Protein AF-A0A961S0S3-F1 (afdb_monomer_lite)

Structure (mmCIF, N/CA/C/O backbone):
data_AF-A0A961S0S3-F1
#
_entry.id   AF-A0A961S0S3-F1
#
loop_
_atom_site.group_PDB
_atom_site.id
_atom_site.type_symbol
_atom_site.label_atom_id
_atom_site.label_alt_id
_atom_site.label_comp_id
_atom_site.label_asym_id
_atom_site.label_entity_id
_atom_site.label_seq_id
_atom_site.pdbx_PDB_ins_code
_atom_site.Cartn_x
_atom_site.Cartn_y
_atom_site.Cartn_z
_atom_site.occupancy
_atom_site.B_iso_or_equiv
_atom_site.auth_seq_id
_atom_site.auth_comp_id
_atom_site.auth_asym_id
_atom_site.auth_atom_id
_atom_site.pdbx_PDB_model_num
ATOM 1 N N . MET A 1 1 ? 46.813 3.965 47.602 1.00 32.97 1 MET A N 1
ATOM 2 C CA . MET A 1 1 ? 48.244 4.303 47.464 1.00 32.97 1 MET A CA 1
ATOM 3 C C . MET A 1 1 ? 48.689 3.771 46.102 1.00 32.97 1 MET A C 1
ATOM 5 O O . MET A 1 1 ? 48.771 2.563 45.943 1.00 32.97 1 MET A O 1
ATOM 9 N N . MET A 1 2 ? 48.785 4.644 45.089 1.00 29.38 2 MET A N 1
ATOM 10 C CA . MET A 1 2 ? 49.417 4.331 43.789 1.00 29.38 2 MET A CA 1
ATOM 11 C C . MET A 1 2 ? 50.955 4.322 43.960 1.00 29.38 2 MET A C 1
ATOM 13 O O . MET A 1 2 ? 51.416 4.889 44.955 1.00 29.38 2 MET A O 1
ATOM 17 N N . PRO A 1 3 ? 51.748 3.706 43.056 1.00 40.00 3 PRO A N 1
ATOM 18 C CA . PRO A 1 3 ? 52.193 4.382 41.816 1.00 40.00 3 PRO A CA 1
ATOM 19 C C . PRO A 1 3 ? 52.123 3.471 40.558 1.00 40.00 3 PRO A C 1
ATOM 21 O O . PRO A 1 3 ? 52.339 2.272 40.650 1.00 40.00 3 PRO A O 1
ATOM 24 N N . TRP A 1 4 ? 51.585 3.918 39.415 1.00 25.39 4 TRP A N 1
ATOM 25 C CA . TRP A 1 4 ? 52.225 4.637 38.286 1.00 25.39 4 TRP A CA 1
ATOM 26 C C . TRP A 1 4 ? 53.351 3.886 37.547 1.00 25.39 4 TRP A C 1
ATOM 28 O O . TRP A 1 4 ? 54.412 3.636 38.104 1.00 25.39 4 TRP A O 1
ATOM 38 N N . GLY A 1 5 ? 53.141 3.651 36.243 1.00 26.44 5 GLY A N 1
ATOM 39 C CA . GLY A 1 5 ? 54.174 3.260 35.277 1.00 26.44 5 GLY A CA 1
ATOM 40 C C . GLY A 1 5 ? 53.614 3.065 33.861 1.00 26.44 5 GLY A C 1
ATOM 41 O O . GLY A 1 5 ? 53.156 1.983 33.519 1.00 26.44 5 GLY A O 1
ATOM 42 N N . TRP A 1 6 ? 53.620 4.129 33.055 1.00 24.62 6 TRP A N 1
ATOM 43 C CA . TRP A 1 6 ? 53.241 4.148 31.636 1.00 24.62 6 TRP A CA 1
ATOM 44 C C . TRP A 1 6 ? 54.393 3.665 30.743 1.00 24.62 6 TRP A C 1
ATOM 46 O O . TRP A 1 6 ? 55.514 4.128 30.928 1.00 24.62 6 TRP A O 1
ATOM 56 N N . LEU A 1 7 ? 54.103 2.890 29.692 1.00 28.25 7 LEU A N 1
ATOM 57 C CA . LEU A 1 7 ? 54.930 2.818 28.478 1.00 28.25 7 LEU A CA 1
ATOM 58 C C . LEU A 1 7 ? 54.030 2.739 27.235 1.00 28.25 7 LEU A C 1
ATOM 60 O O . LEU A 1 7 ? 53.105 1.935 27.155 1.00 28.25 7 LEU A O 1
ATOM 64 N N . ARG A 1 8 ? 54.301 3.643 26.288 1.00 27.36 8 ARG A N 1
ATOM 65 C CA . ARG A 1 8 ? 53.698 3.750 24.954 1.00 27.36 8 ARG A CA 1
ATOM 66 C C . ARG A 1 8 ? 54.480 2.883 23.956 1.00 27.36 8 ARG A C 1
ATOM 68 O O . ARG A 1 8 ? 55.704 2.877 24.016 1.00 27.36 8 ARG A O 1
ATOM 75 N N . GLY A 1 9 ? 53.793 2.333 22.952 1.00 26.83 9 GLY A N 1
ATOM 76 C CA . GLY A 1 9 ? 54.374 2.003 21.637 1.00 26.83 9 GLY A CA 1
ATOM 77 C C . GLY A 1 9 ? 54.241 0.540 21.188 1.00 26.83 9 GLY A C 1
ATOM 78 O O . GLY A 1 9 ? 54.040 -0.330 22.020 1.00 26.83 9 GLY A O 1
ATOM 79 N N . PRO A 1 10 ? 54.279 0.272 19.870 1.00 37.53 10 PRO A N 1
ATOM 80 C CA . PRO A 1 10 ? 53.187 -0.392 19.157 1.00 37.53 10 PRO A CA 1
ATOM 81 C C . PRO A 1 10 ? 53.495 -1.846 18.769 1.00 37.53 10 PRO A C 1
ATOM 83 O O . PRO A 1 10 ? 54.639 -2.197 18.500 1.00 37.53 10 PRO A O 1
ATOM 86 N N . CYS A 1 11 ? 52.458 -2.675 18.633 1.00 26.23 11 CYS A N 1
ATOM 87 C CA . CYS A 1 11 ? 52.538 -3.915 17.863 1.00 26.23 11 CYS A CA 1
ATOM 88 C C . CYS A 1 11 ? 51.284 -4.086 17.006 1.00 26.23 11 CYS A C 1
ATOM 90 O O . CYS A 1 11 ? 50.155 -4.071 17.493 1.00 26.23 11 CYS A O 1
ATOM 92 N N . LEU A 1 12 ? 51.541 -4.194 15.704 1.00 27.77 12 LEU A N 1
ATOM 93 C CA . LEU A 1 12 ? 50.614 -4.613 14.669 1.00 27.77 12 LEU A CA 1
ATOM 94 C C . LEU A 1 12 ? 50.111 -6.049 14.901 1.00 27.77 12 LEU A C 1
ATOM 96 O O . LEU A 1 12 ? 50.820 -6.879 15.461 1.00 27.77 12 LEU A O 1
ATOM 100 N N . ALA A 1 13 ? 48.962 -6.313 14.271 1.00 26.38 13 ALA A N 1
ATOM 101 C CA . ALA A 1 13 ? 48.481 -7.598 13.751 1.00 26.38 13 ALA A CA 1
ATOM 102 C C . ALA A 1 13 ? 47.636 -8.503 14.672 1.00 26.38 13 ALA A C 1
ATOM 104 O O . ALA A 1 13 ? 48.147 -9.381 15.354 1.00 26.38 13 ALA A O 1
ATOM 105 N N . ALA A 1 14 ? 46.311 -8.348 14.556 1.00 27.00 14 ALA A N 1
ATOM 106 C CA . ALA A 1 14 ? 45.314 -9.418 14.354 1.00 27.00 14 ALA A CA 1
ATOM 107 C C . ALA A 1 14 ? 43.948 -8.723 14.142 1.00 27.00 14 ALA A C 1
ATOM 109 O O . ALA A 1 14 ? 43.476 -8.020 15.025 1.00 27.00 14 ALA A O 1
ATOM 110 N N . CYS A 1 15 ? 43.449 -8.565 12.913 1.00 26.20 15 CYS A N 1
ATOM 111 C CA . CYS A 1 15 ? 42.647 -9.519 12.134 1.00 26.20 15 CYS A CA 1
ATOM 112 C C . CYS A 1 15 ? 41.298 -9.897 12.793 1.00 26.20 15 CYS A C 1
ATOM 114 O O . CYS A 1 15 ? 41.286 -10.414 13.903 1.00 26.20 15 CYS A O 1
ATOM 116 N N . LEU A 1 16 ? 40.211 -9.699 12.023 1.00 27.34 16 LEU A N 1
ATOM 117 C CA . LEU A 1 16 ? 38.779 -9.979 12.275 1.00 27.34 16 LEU A CA 1
ATOM 118 C C . LEU A 1 16 ? 38.072 -9.031 13.266 1.00 27.34 16 LEU A C 1
ATOM 120 O O . LEU A 1 16 ? 38.507 -8.853 14.388 1.00 27.34 16 LEU A O 1
ATOM 124 N N . CYS A 1 17 ? 36.945 -8.382 12.975 1.00 27.73 17 CYS A N 1
ATOM 125 C CA . CYS A 1 17 ? 35.995 -8.442 11.871 1.00 27.73 17 CYS A CA 1
ATOM 126 C C . CYS A 1 17 ? 35.569 -6.998 11.582 1.00 27.73 17 CYS A C 1
ATOM 128 O O . CYS A 1 17 ? 34.815 -6.406 12.354 1.00 27.73 17 CYS A O 1
ATOM 130 N N . MET A 1 18 ? 36.022 -6.424 10.466 1.00 27.86 18 MET A N 1
ATOM 131 C CA . MET A 1 18 ? 35.263 -5.327 9.876 1.00 27.86 18 MET A CA 1
ATOM 132 C C . MET A 1 18 ? 33.942 -5.932 9.425 1.00 27.86 18 MET A C 1
ATOM 134 O O . MET A 1 18 ? 33.921 -6.780 8.536 1.00 27.86 18 MET A O 1
ATOM 138 N N . MET A 1 19 ? 32.864 -5.555 10.109 1.00 30.88 19 MET A N 1
ATOM 139 C CA . MET A 1 19 ? 31.500 -5.827 9.683 1.00 30.88 19 MET A CA 1
ATOM 140 C C . MET A 1 19 ? 31.378 -5.348 8.239 1.00 30.88 19 MET A C 1
ATOM 142 O O . MET A 1 19 ? 31.371 -4.146 7.968 1.00 30.88 19 MET A O 1
ATOM 146 N N . GLY A 1 20 ? 31.383 -6.306 7.313 1.00 30.55 20 GLY A N 1
ATOM 147 C CA . GLY A 1 20 ? 31.181 -6.046 5.905 1.00 30.55 20 GLY A CA 1
ATOM 148 C C . GLY A 1 20 ? 29.851 -5.332 5.748 1.00 30.55 20 GLY A C 1
ATOM 149 O O . GLY A 1 20 ? 28.802 -5.862 6.103 1.00 30.55 20 GLY A O 1
ATOM 150 N N . SER A 1 21 ? 29.913 -4.112 5.228 1.00 36.66 21 SER A N 1
ATOM 151 C CA . SER A 1 21 ? 28.774 -3.474 4.592 1.00 36.66 21 SER A CA 1
ATOM 152 C C . SER A 1 21 ? 28.243 -4.452 3.544 1.00 36.66 21 SER A C 1
ATOM 154 O O . SER A 1 21 ? 28.886 -4.639 2.512 1.00 36.66 21 SER A O 1
ATOM 156 N N . THR A 1 22 ? 27.090 -5.076 3.788 1.00 43.16 22 THR A N 1
ATOM 157 C CA . THR A 1 22 ? 26.335 -5.809 2.765 1.00 43.16 22 THR A CA 1
ATOM 158 C C . THR A 1 22 ? 25.742 -4.781 1.806 1.00 43.16 22 THR A C 1
ATOM 160 O O . THR A 1 22 ? 24.564 -4.433 1.858 1.00 43.16 22 THR A O 1
ATOM 163 N N . ALA A 1 23 ? 26.602 -4.189 0.983 1.00 51.41 23 ALA A N 1
ATOM 164 C CA . ALA A 1 23 ? 26.161 -3.459 -0.183 1.00 51.41 23 ALA A CA 1
ATOM 165 C C . ALA A 1 23 ? 25.833 -4.514 -1.237 1.00 51.41 23 ALA A C 1
ATOM 167 O O . ALA A 1 23 ? 26.723 -5.256 -1.645 1.00 51.41 23 ALA A O 1
ATOM 168 N N . ASN A 1 24 ? 24.570 -4.587 -1.654 1.00 61.91 24 ASN A N 1
ATOM 169 C CA . ASN A 1 24 ? 24.180 -5.378 -2.817 1.00 61.91 24 ASN A CA 1
ATOM 170 C C . ASN A 1 24 ? 25.094 -4.983 -3.980 1.00 61.91 24 ASN A C 1
ATOM 172 O O . ASN A 1 24 ? 25.145 -3.805 -4.361 1.00 61.91 24 ASN A O 1
ATOM 176 N N . ALA A 1 25 ? 25.857 -5.947 -4.491 1.00 83.25 25 ALA A N 1
ATOM 177 C CA . ALA A 1 25 ? 26.762 -5.709 -5.601 1.00 83.25 25 ALA A CA 1
ATOM 178 C C . ALA A 1 25 ? 25.969 -5.790 -6.909 1.00 83.25 25 ALA A C 1
ATOM 180 O O . ALA A 1 25 ? 25.122 -6.667 -7.082 1.00 83.25 25 ALA A O 1
ATOM 181 N N . LEU A 1 26 ? 26.219 -4.843 -7.814 1.00 90.06 26 LEU A N 1
ATOM 182 C CA . LEU A 1 26 ? 25.690 -4.869 -9.173 1.00 90.06 26 LEU A CA 1
ATOM 183 C C . LEU A 1 26 ? 26.788 -5.371 -10.105 1.00 90.06 26 LEU A C 1
ATOM 185 O O . LEU A 1 26 ? 27.800 -4.695 -10.290 1.00 90.06 26 LEU A O 1
ATOM 189 N N . GLU A 1 27 ? 26.579 -6.534 -10.707 1.00 93.06 27 GLU A N 1
ATOM 190 C CA . GLU A 1 27 ? 27.513 -7.122 -11.664 1.00 93.06 27 GLU A CA 1
ATOM 191 C C . GLU A 1 27 ? 26.989 -6.920 -13.088 1.00 93.06 27 GLU A C 1
ATOM 193 O O . GLU A 1 27 ? 25.875 -7.352 -13.382 1.00 93.06 27 GLU A O 1
ATOM 198 N N . PRO A 1 28 ? 27.736 -6.262 -13.992 1.00 94.56 28 PRO A N 1
ATOM 199 C CA . PRO A 1 28 ? 27.287 -6.101 -15.368 1.00 94.56 28 PRO A CA 1
ATOM 200 C C . PRO A 1 28 ? 27.199 -7.467 -16.053 1.00 94.56 28 PRO A C 1
ATOM 202 O O . PRO A 1 28 ? 28.139 -8.259 -15.999 1.00 94.56 28 PRO A O 1
ATOM 205 N N . VAL A 1 29 ? 26.092 -7.714 -16.744 1.00 97.06 29 VAL A N 1
ATOM 206 C CA . VAL A 1 29 ? 25.875 -8.934 -17.530 1.00 97.06 29 VAL A CA 1
ATOM 207 C C . VAL A 1 29 ? 25.499 -8.576 -18.968 1.00 97.06 29 VAL A C 1
ATOM 209 O O . VAL A 1 29 ? 25.308 -7.404 -19.292 1.00 97.06 29 VAL A O 1
ATOM 212 N N . SER A 1 30 ? 25.430 -9.565 -19.861 1.00 96.94 30 SER A N 1
ATOM 213 C CA . SER A 1 30 ? 24.886 -9.358 -21.207 1.00 96.94 30 SER A CA 1
ATOM 214 C C . SER A 1 30 ? 23.413 -9.754 -21.259 1.00 96.94 30 SER A C 1
ATOM 216 O O . SER A 1 30 ? 22.976 -10.633 -20.513 1.00 96.94 30 SER A O 1
ATOM 218 N N . PHE A 1 31 ? 22.650 -9.169 -22.183 1.00 96.69 31 PHE A N 1
ATOM 219 C CA . PHE A 1 31 ? 21.262 -9.578 -22.419 1.00 96.69 31 PHE A CA 1
ATOM 220 C C . PHE A 1 31 ? 21.135 -11.067 -22.767 1.00 96.69 31 PHE A C 1
ATOM 222 O O . PHE A 1 31 ? 20.188 -11.714 -22.336 1.00 96.69 31 PHE A O 1
ATOM 229 N N . GLN A 1 32 ? 22.118 -11.655 -23.465 1.00 94.19 32 GLN A N 1
ATOM 230 C CA . GLN A 1 32 ? 22.082 -13.086 -23.801 1.00 94.19 32 GLN A CA 1
ATOM 231 C C . GLN A 1 32 ? 22.204 -14.004 -22.576 1.00 94.19 32 GLN A C 1
ATOM 233 O O . GLN A 1 32 ? 21.852 -15.175 -22.663 1.00 94.19 32 GLN A O 1
ATOM 238 N N . SER A 1 33 ? 22.713 -13.493 -21.452 1.00 95.62 33 SER A N 1
ATOM 239 C CA . SER A 1 33 ? 22.826 -14.254 -20.204 1.00 95.62 33 SER A CA 1
ATOM 240 C C . SER A 1 33 ? 21.555 -14.226 -19.348 1.00 95.62 33 SER A C 1
ATOM 242 O O . SER A 1 33 ? 21.494 -14.916 -18.331 1.00 95.62 33 SER A O 1
ATOM 244 N N . ILE A 1 34 ? 20.553 -13.432 -19.740 1.00 96.00 34 ILE A N 1
ATOM 245 C CA . ILE A 1 34 ? 19.254 -13.380 -19.075 1.00 96.00 34 ILE A CA 1
ATOM 246 C C . ILE A 1 34 ? 18.403 -14.524 -19.627 1.00 96.00 34 ILE A C 1
ATOM 248 O O . ILE A 1 34 ? 18.063 -14.558 -20.813 1.00 96.00 34 ILE A O 1
ATOM 252 N N . GLU A 1 35 ? 18.069 -15.475 -18.761 1.00 95.94 35 GLU A N 1
ATOM 253 C CA . GLU A 1 35 ? 17.195 -16.592 -19.108 1.00 95.94 35 GLU A CA 1
ATOM 254 C C . GLU A 1 35 ? 15.840 -16.080 -19.617 1.00 95.94 35 GLU A C 1
ATOM 256 O O . GLU A 1 35 ? 15.272 -15.135 -19.077 1.00 95.94 35 GLU A O 1
ATOM 261 N N . GLY A 1 36 ? 15.343 -16.668 -20.706 1.00 95.50 36 GLY A N 1
ATOM 262 C CA . GLY A 1 36 ? 14.077 -16.269 -21.323 1.00 95.50 36 GLY A CA 1
ATOM 263 C C . GLY A 1 36 ? 14.132 -15.004 -22.188 1.00 95.50 36 GLY A C 1
ATOM 264 O O . GLY A 1 36 ? 13.232 -14.836 -23.007 1.00 95.50 36 GLY A O 1
ATOM 265 N N . TRP A 1 37 ? 15.195 -14.181 -22.123 1.00 96.38 37 TRP A N 1
ATOM 266 C CA . TRP A 1 37 ? 15.250 -12.872 -22.801 1.00 96.38 37 TRP A CA 1
ATOM 267 C C . TRP A 1 37 ? 14.779 -12.929 -24.250 1.00 96.38 37 TRP A C 1
ATOM 269 O O . TRP A 1 37 ? 13.858 -12.210 -24.620 1.00 96.38 37 TRP A O 1
ATOM 279 N N . LYS A 1 38 ? 15.371 -13.811 -25.067 1.00 94.19 38 LYS A N 1
ATOM 280 C CA . LYS A 1 38 ? 15.096 -13.912 -26.512 1.00 94.19 38 LYS A CA 1
ATOM 281 C C . LYS A 1 38 ? 13.636 -14.256 -26.842 1.00 94.19 38 LYS A C 1
ATOM 283 O O . LYS A 1 38 ? 13.162 -13.853 -27.900 1.00 94.19 38 LYS A O 1
ATOM 288 N N . ALA A 1 39 ? 12.962 -15.014 -25.982 1.00 94.62 39 ALA A N 1
ATOM 289 C CA . ALA A 1 39 ? 11.594 -15.482 -26.202 1.00 94.62 39 ALA A CA 1
ATOM 290 C C . ALA A 1 39 ? 10.531 -14.572 -25.561 1.00 94.62 39 ALA A C 1
ATOM 292 O O . ALA A 1 39 ? 9.350 -14.753 -25.837 1.00 94.62 39 ALA A O 1
ATOM 293 N N . ASP A 1 40 ? 10.944 -13.622 -24.720 1.00 94.12 40 ASP A N 1
ATOM 294 C CA . ASP A 1 40 ? 10.038 -12.773 -23.947 1.00 94.12 40 ASP A CA 1
ATOM 295 C C . ASP A 1 40 ? 9.208 -11.809 -24.817 1.00 94.12 40 ASP A C 1
ATOM 297 O O . ASP A 1 40 ? 9.693 -11.295 -25.837 1.00 94.12 40 ASP A O 1
ATOM 301 N N . ASN A 1 41 ? 7.973 -11.530 -24.388 1.00 94.19 41 ASN A N 1
ATOM 302 C CA . ASN A 1 41 ? 7.080 -10.567 -25.031 1.00 94.19 41 ASN A CA 1
ATOM 303 C C . ASN A 1 41 ? 7.348 -9.152 -24.502 1.00 94.19 41 ASN A C 1
ATOM 305 O O . ASN A 1 41 ? 6.640 -8.621 -23.649 1.00 94.19 41 ASN A O 1
ATOM 309 N N . LEU A 1 42 ? 8.367 -8.501 -25.056 1.00 95.56 42 LEU A N 1
ATOM 310 C CA . LEU A 1 42 ? 8.812 -7.191 -24.576 1.00 95.56 42 LEU A CA 1
ATOM 311 C C . LEU A 1 42 ? 7.833 -6.037 -24.862 1.00 95.56 42 LEU A C 1
ATOM 313 O O . LEU A 1 42 ? 8.044 -4.932 -24.363 1.00 95.56 42 LEU A O 1
ATOM 317 N N . VAL A 1 43 ? 6.743 -6.275 -25.600 1.00 93.38 43 VAL A N 1
ATOM 318 C CA . VAL A 1 43 ? 5.634 -5.311 -25.714 1.00 93.38 43 VAL A CA 1
ATOM 319 C C . VAL A 1 43 ? 4.983 -5.086 -24.345 1.00 93.38 43 VAL A C 1
ATOM 321 O O . VAL A 1 43 ? 4.758 -3.938 -23.960 1.00 93.38 43 VAL A O 1
ATOM 324 N N . GLU A 1 44 ? 4.765 -6.161 -23.581 1.00 93.25 44 GLU A N 1
ATOM 325 C CA . GLU A 1 44 ? 4.175 -6.111 -22.234 1.00 93.25 44 GLU A CA 1
ATOM 326 C C . GLU A 1 44 ? 5.087 -5.403 -21.222 1.00 93.25 44 GLU A C 1
ATOM 328 O O . GLU A 1 44 ? 4.601 -4.846 -20.242 1.00 93.25 44 GLU A O 1
ATOM 333 N N . ALA A 1 45 ? 6.399 -5.356 -21.474 1.00 93.81 45 ALA A N 1
ATOM 334 C CA . ALA A 1 45 ? 7.350 -4.589 -20.671 1.00 93.81 45 ALA A CA 1
ATOM 335 C C . ALA A 1 45 ? 7.428 -3.110 -21.098 1.00 93.81 45 ALA A C 1
ATOM 337 O O . ALA A 1 45 ? 7.537 -2.218 -20.254 1.00 93.81 45 ALA A O 1
ATOM 338 N N . LEU A 1 46 ? 7.370 -2.825 -22.405 1.00 95.12 46 LEU A N 1
ATOM 339 C CA . LEU A 1 46 ? 7.502 -1.462 -22.926 1.00 95.12 46 LEU A CA 1
ATOM 340 C C . LEU A 1 46 ? 6.267 -0.598 -22.638 1.00 95.12 46 LEU A C 1
ATOM 342 O O . LEU A 1 46 ? 6.409 0.596 -22.377 1.00 95.12 46 LEU A O 1
ATOM 346 N N . GLN A 1 47 ? 5.063 -1.172 -22.665 1.00 93.69 47 GLN A N 1
ATOM 347 C CA . GLN A 1 47 ? 3.831 -0.428 -22.393 1.00 93.69 47 GLN A CA 1
ATOM 348 C C . GLN A 1 47 ? 3.810 0.233 -20.993 1.00 93.69 47 GLN A C 1
ATOM 350 O O . GLN A 1 47 ? 3.695 1.461 -20.938 1.00 93.69 47 GLN A O 1
ATOM 355 N N . PRO A 1 48 ? 3.987 -0.491 -19.870 1.00 93.44 48 PRO A N 1
ATOM 356 C CA . PRO A 1 48 ? 4.038 0.131 -18.542 1.00 93.44 48 PRO A CA 1
ATOM 357 C C . PRO A 1 48 ? 5.267 1.036 -18.355 1.00 93.44 48 PRO A C 1
ATOM 359 O O . PRO A 1 48 ? 5.223 2.009 -17.594 1.00 93.44 48 PRO A O 1
ATOM 362 N N . PHE A 1 49 ? 6.365 0.776 -19.077 1.00 95.00 49 PHE A N 1
ATOM 363 C CA . PHE A 1 49 ? 7.503 1.695 -19.108 1.00 95.00 49 PHE A CA 1
ATOM 364 C C . PHE A 1 49 ? 7.114 3.054 -19.716 1.00 95.00 49 PHE A C 1
ATOM 366 O O . PHE A 1 49 ? 7.416 4.092 -19.129 1.00 95.00 49 PHE A O 1
ATOM 373 N N . ARG A 1 50 ? 6.375 3.068 -20.836 1.00 95.31 50 ARG A N 1
ATOM 374 C CA . ARG A 1 50 ? 5.833 4.299 -21.446 1.00 95.31 50 ARG A CA 1
ATOM 375 C C . ARG A 1 50 ? 4.888 5.043 -20.504 1.00 95.31 50 ARG A C 1
ATOM 377 O O . ARG A 1 50 ? 4.971 6.261 -20.393 1.00 95.31 50 ARG A O 1
ATOM 384 N N . GLU A 1 51 ? 4.033 4.327 -19.776 1.00 93.19 51 GLU A N 1
ATOM 385 C CA . GLU A 1 51 ? 3.153 4.935 -18.767 1.00 93.19 51 GLU A CA 1
ATOM 386 C C . GLU A 1 51 ? 3.953 5.665 -17.681 1.00 93.19 51 GLU A C 1
ATOM 388 O O . GLU A 1 51 ? 3.669 6.824 -17.381 1.00 93.19 51 GLU A O 1
ATOM 393 N N . SER A 1 52 ? 5.020 5.040 -17.174 1.00 93.31 52 SER A N 1
ATOM 394 C CA . SER A 1 52 ? 5.945 5.684 -16.232 1.00 93.31 52 SER A CA 1
ATOM 395 C C . SER A 1 52 ? 6.662 6.881 -16.867 1.00 93.31 52 SER A C 1
ATOM 397 O O . SER A 1 52 ? 6.837 7.922 -16.236 1.00 93.31 52 SER A O 1
ATOM 399 N N . CYS A 1 53 ? 7.040 6.772 -18.139 1.00 95.06 53 CYS A N 1
ATOM 400 C CA . CYS A 1 53 ? 7.703 7.844 -18.865 1.00 95.06 53 CYS A CA 1
ATOM 401 C C . CYS A 1 53 ? 6.834 9.081 -19.078 1.00 95.06 53 CYS A C 1
ATOM 403 O O . CYS A 1 53 ? 7.358 10.190 -19.025 1.00 95.06 53 CYS A O 1
ATOM 405 N N . ARG A 1 54 ? 5.518 8.936 -19.251 1.00 93.38 54 ARG A N 1
ATOM 406 C CA . ARG A 1 54 ? 4.607 10.090 -19.326 1.00 93.38 54 ARG A CA 1
ATOM 407 C C . ARG A 1 54 ? 4.590 10.888 -18.025 1.00 93.38 54 ARG A C 1
ATOM 409 O O . ARG A 1 54 ? 4.595 12.114 -18.080 1.00 93.38 54 ARG A O 1
ATOM 416 N N . GLU A 1 55 ? 4.660 10.214 -16.878 1.00 92.25 55 GLU A N 1
ATOM 417 C CA . GLU A 1 55 ? 4.789 10.861 -15.564 1.00 92.25 55 GLU A CA 1
ATOM 418 C C . GLU A 1 55 ? 6.154 11.541 -15.376 1.00 92.25 55 GLU A C 1
ATOM 420 O O . GLU A 1 55 ? 6.235 12.653 -14.854 1.00 92.25 55 GLU A O 1
ATOM 425 N N . VAL A 1 56 ? 7.239 10.908 -15.830 1.00 93.12 56 VAL A N 1
ATOM 426 C CA . VAL A 1 56 ? 8.581 11.518 -15.810 1.00 93.12 56 VAL A CA 1
ATOM 427 C C . VAL A 1 56 ? 8.617 12.774 -16.686 1.00 93.12 56 VAL A C 1
ATOM 429 O O . VAL A 1 56 ? 9.119 13.818 -16.271 1.00 93.12 56 VAL A O 1
ATOM 432 N N . LEU A 1 57 ? 8.071 12.701 -17.901 1.00 93.00 57 LEU A N 1
ATOM 433 C CA . LEU A 1 57 ? 8.071 13.813 -18.852 1.00 93.00 57 LEU A CA 1
ATOM 434 C C . LEU A 1 57 ? 7.142 14.956 -18.422 1.00 93.00 57 LEU A C 1
ATOM 436 O O . LEU A 1 57 ? 7.444 16.113 -18.720 1.00 93.00 57 LEU A O 1
ATOM 440 N N . SER A 1 58 ? 6.059 14.659 -17.696 1.00 91.81 58 SER A N 1
ATOM 441 C CA . SER A 1 58 ? 5.165 15.675 -17.125 1.00 91.81 58 SER A CA 1
ATOM 442 C C . SER A 1 58 ? 5.760 16.399 -15.909 1.00 91.81 58 SER A C 1
ATOM 444 O O . SER A 1 58 ? 5.213 17.416 -15.484 1.00 91.81 58 SER A O 1
ATOM 446 N N . GLY A 1 59 ? 6.890 15.921 -15.369 1.00 87.06 59 GLY A N 1
ATOM 447 C CA . GLY A 1 59 ? 7.502 16.465 -14.154 1.00 87.06 59 GLY A CA 1
ATOM 448 C C . GLY A 1 59 ? 6.736 16.090 -12.885 1.00 87.06 59 GLY A C 1
ATOM 449 O O . GLY A 1 59 ? 6.690 16.871 -11.932 1.00 87.06 59 GLY A O 1
ATOM 450 N N . SER A 1 60 ? 6.087 14.922 -12.882 1.00 85.31 60 SER A N 1
ATOM 451 C CA . SER A 1 60 ? 5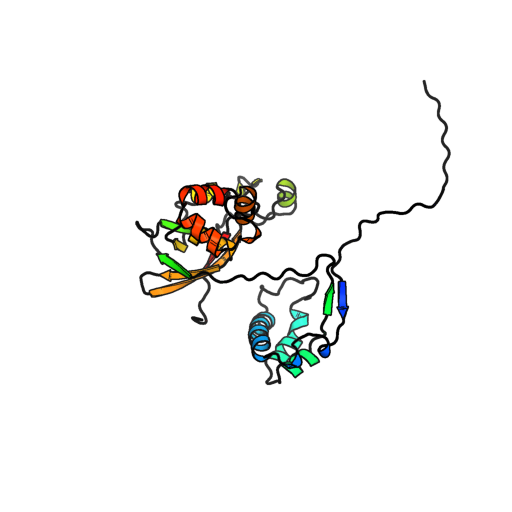.308 14.423 -11.752 1.00 85.31 60 SER A CA 1
ATOM 452 C C . SER A 1 60 ? 6.159 14.307 -10.484 1.00 85.31 60 SER A C 1
ATOM 454 O O . SER A 1 60 ? 7.266 13.763 -10.491 1.00 85.31 60 SER A O 1
ATOM 456 N N . TRP A 1 61 ? 5.598 14.738 -9.349 1.00 82.50 61 TRP A N 1
ATOM 457 C CA . TRP A 1 61 ? 6.239 14.624 -8.031 1.00 82.50 61 TRP A CA 1
ATOM 458 C C . TRP A 1 61 ? 6.589 13.172 -7.662 1.00 82.50 61 TRP A C 1
ATOM 460 O O . TRP A 1 61 ? 7.440 12.942 -6.802 1.00 82.50 61 TRP A O 1
ATOM 470 N N . ALA A 1 62 ? 5.955 12.188 -8.312 1.00 82.56 62 ALA A N 1
ATOM 471 C CA . ALA A 1 62 ? 6.220 10.767 -8.112 1.00 82.56 62 ALA A CA 1
ATOM 472 C C . ALA A 1 62 ? 7.686 10.377 -8.399 1.00 82.56 62 ALA A C 1
ATOM 474 O O . ALA A 1 62 ? 8.185 9.431 -7.788 1.00 82.56 62 ALA A O 1
ATOM 475 N N . PHE A 1 63 ? 8.383 11.123 -9.266 1.00 87.25 63 PHE A N 1
ATOM 476 C CA . PHE A 1 63 ? 9.769 10.859 -9.681 1.00 87.25 63 PHE A CA 1
ATOM 477 C C . PHE A 1 63 ? 10.773 11.939 -9.231 1.00 87.25 63 PHE A C 1
ATOM 479 O O . PHE A 1 63 ? 11.935 11.915 -9.634 1.00 87.25 63 PHE A O 1
ATOM 486 N N . ASP A 1 64 ? 10.361 12.863 -8.357 1.00 85.56 64 ASP A N 1
ATOM 487 C CA . ASP A 1 64 ? 11.203 13.980 -7.892 1.00 85.56 64 ASP A CA 1
ATOM 488 C C . ASP A 1 64 ? 12.355 13.527 -6.973 1.00 85.56 64 ASP A C 1
ATOM 490 O O . ASP A 1 64 ? 13.408 14.153 -6.857 1.00 85.56 64 ASP A O 1
ATOM 494 N N . ARG A 1 65 ? 12.195 12.376 -6.312 1.00 87.25 65 ARG A N 1
ATOM 495 C CA . ARG A 1 65 ? 13.219 11.857 -5.407 1.00 87.25 65 ARG A CA 1
ATOM 496 C C . ARG A 1 65 ? 14.314 11.118 -6.173 1.00 87.25 65 ARG A C 1
ATOM 498 O O . ARG A 1 65 ? 14.059 10.090 -6.790 1.00 87.25 65 ARG A O 1
ATOM 505 N N . SER A 1 66 ? 15.563 11.541 -5.975 1.00 88.19 66 SER A N 1
ATOM 506 C CA . SER A 1 66 ? 16.725 10.766 -6.421 1.00 88.19 66 SER A CA 1
ATOM 507 C C . SER A 1 66 ? 16.874 9.457 -5.633 1.00 88.19 66 SER A C 1
ATOM 509 O O . SER A 1 66 ? 16.900 9.452 -4.395 1.00 88.19 66 SER A O 1
ATOM 511 N N . VAL A 1 67 ? 16.970 8.334 -6.348 1.00 87.38 67 VAL A N 1
ATOM 512 C CA . VAL A 1 67 ? 17.104 6.984 -5.776 1.00 87.38 67 VAL A CA 1
ATOM 513 C C . VAL A 1 67 ? 18.457 6.365 -6.132 1.00 87.38 67 VAL A C 1
ATOM 515 O O . VAL A 1 67 ? 18.967 6.549 -7.230 1.00 87.38 67 VAL A O 1
ATOM 518 N N . ARG A 1 68 ? 19.046 5.584 -5.213 1.00 84.50 68 ARG A N 1
ATOM 519 C CA . ARG A 1 68 ? 20.440 5.092 -5.311 1.00 84.50 68 ARG A CA 1
ATOM 520 C C . ARG A 1 68 ? 20.806 4.470 -6.668 1.00 84.50 68 ARG A C 1
ATOM 522 O O . ARG A 1 68 ? 21.891 4.743 -7.161 1.00 84.50 68 ARG A O 1
ATOM 529 N N . TYR A 1 69 ? 19.939 3.627 -7.230 1.00 84.19 69 TYR A N 1
ATOM 530 C CA . TYR A 1 69 ? 20.207 2.903 -8.483 1.00 84.19 69 TYR A CA 1
ATOM 531 C C . TYR A 1 69 ? 19.395 3.410 -9.681 1.00 84.19 69 TYR A C 1
ATOM 533 O O . TYR A 1 69 ? 19.645 2.984 -10.800 1.00 84.19 69 TYR A O 1
ATOM 541 N N . GLY A 1 70 ? 18.434 4.305 -9.450 1.00 85.19 70 GLY A N 1
ATOM 542 C CA . GLY A 1 70 ? 17.587 4.877 -10.498 1.00 85.19 70 GLY A CA 1
ATOM 543 C C . GLY A 1 70 ? 17.872 6.350 -10.777 1.00 85.19 70 GLY A C 1
ATOM 544 O O . GLY A 1 70 ? 17.335 6.877 -11.729 1.00 85.19 70 GLY A O 1
ATOM 545 N N . GLY A 1 71 ? 18.705 7.038 -9.996 1.00 89.12 71 GLY A N 1
ATOM 546 C CA . GLY A 1 71 ? 19.028 8.438 -10.259 1.00 89.12 71 GLY A CA 1
ATOM 547 C C . GLY A 1 71 ? 17.836 9.390 -10.094 1.00 89.12 71 GLY A C 1
ATOM 548 O O . GLY A 1 71 ? 16.916 9.110 -9.325 1.00 89.12 71 GLY A O 1
ATOM 549 N N . HIS A 1 72 ? 17.895 10.534 -10.778 1.00 91.62 72 HIS A N 1
ATOM 550 C CA . HIS A 1 72 ? 16.880 11.598 -10.769 1.00 91.62 72 HIS A CA 1
ATOM 551 C C . HIS A 1 72 ? 16.067 11.607 -12.073 1.00 91.62 72 HIS A C 1
ATOM 553 O O . HIS A 1 72 ? 16.598 11.234 -13.118 1.00 91.62 72 HIS A O 1
ATOM 559 N N . GLN A 1 73 ? 14.819 12.093 -12.039 1.00 91.38 73 GLN A N 1
ATOM 560 C CA . GLN A 1 73 ? 13.914 12.150 -13.203 1.00 91.38 73 GLN A CA 1
ATOM 561 C C . GLN A 1 73 ? 14.544 12.735 -14.478 1.00 91.38 73 GLN A C 1
ATOM 563 O O . GLN A 1 73 ? 14.309 12.223 -15.570 1.00 91.38 73 GLN A O 1
ATOM 568 N N . ASP A 1 74 ? 15.402 13.752 -14.365 1.00 91.94 74 ASP A N 1
ATOM 569 C CA . ASP A 1 74 ? 16.013 14.393 -15.539 1.00 91.94 74 ASP A CA 1
ATOM 570 C C . ASP A 1 74 ? 16.916 13.454 -16.342 1.00 91.94 74 ASP A C 1
ATOM 572 O O . ASP A 1 74 ? 17.021 13.592 -17.558 1.00 91.94 74 ASP A O 1
ATOM 576 N N . GLN A 1 75 ? 17.512 12.456 -15.684 1.00 93.56 75 GLN A N 1
ATOM 577 C CA . GLN A 1 75 ? 18.351 11.444 -16.330 1.00 93.56 75 GLN A CA 1
ATOM 578 C C . GLN A 1 75 ? 17.525 10.454 -17.165 1.00 93.56 75 GLN A C 1
ATOM 580 O O . GLN A 1 75 ? 18.074 9.774 -18.026 1.00 93.56 75 GLN A O 1
ATOM 585 N N . TRP A 1 76 ? 16.207 10.395 -16.943 1.00 95.06 76 TRP A N 1
ATOM 586 C CA . TRP A 1 76 ? 15.285 9.520 -17.667 1.00 95.06 76 TRP A CA 1
ATOM 587 C C . TRP A 1 76 ? 14.583 10.203 -18.843 1.00 95.06 76 TRP A C 1
ATOM 589 O O . TRP A 1 76 ? 13.982 9.524 -19.671 1.00 95.06 76 TRP A O 1
ATOM 599 N N . ARG A 1 77 ? 14.646 11.534 -18.963 1.00 94.31 77 ARG A N 1
ATOM 600 C CA . ARG A 1 77 ? 13.899 12.276 -19.997 1.00 94.31 77 ARG A CA 1
ATOM 601 C C . ARG A 1 77 ? 14.241 11.828 -21.420 1.00 94.31 77 ARG A C 1
ATOM 603 O O . ARG A 1 77 ? 13.343 11.708 -22.253 1.00 94.31 77 ARG A O 1
ATOM 610 N N . GLU A 1 78 ? 15.518 11.568 -21.700 1.00 95.31 78 GLU A N 1
ATOM 611 C CA . GLU A 1 78 ? 15.975 11.160 -23.033 1.00 95.31 78 GLU A CA 1
ATOM 612 C C . GLU A 1 78 ? 15.453 9.768 -23.409 1.00 95.31 78 GLU A C 1
ATOM 614 O O . GLU A 1 78 ? 14.780 9.615 -24.430 1.00 95.31 78 GLU A O 1
ATOM 619 N N . ILE A 1 79 ? 15.681 8.774 -22.545 1.00 96.44 79 ILE A N 1
ATOM 620 C CA . ILE A 1 79 ? 15.198 7.404 -22.747 1.00 96.44 79 ILE A CA 1
ATOM 621 C C . ILE A 1 79 ? 13.668 7.344 -22.808 1.00 96.44 79 ILE A C 1
ATOM 623 O O . ILE A 1 79 ? 13.115 6.614 -23.627 1.00 96.44 79 ILE A O 1
ATOM 627 N N . CYS A 1 80 ? 12.971 8.169 -22.024 1.00 96.62 80 CYS A N 1
ATOM 628 C CA . CYS A 1 80 ? 11.518 8.270 -22.078 1.00 96.62 80 CYS A CA 1
ATOM 629 C C . CYS A 1 80 ? 11.008 8.884 -23.380 1.00 96.62 80 CYS A C 1
ATOM 631 O O . CYS A 1 80 ? 10.048 8.385 -23.962 1.00 96.62 80 CYS A O 1
ATOM 633 N N . SER A 1 81 ? 11.687 9.908 -23.894 1.00 95.12 81 SER A N 1
ATOM 634 C CA . SER A 1 81 ? 11.371 10.466 -25.213 1.00 95.12 81 SER A CA 1
ATOM 635 C C . SER A 1 81 ? 11.649 9.461 -26.337 1.00 95.12 81 SER A C 1
ATOM 637 O O . SER A 1 81 ? 10.953 9.449 -27.350 1.00 95.12 81 SER A O 1
ATOM 639 N N . ALA A 1 82 ? 12.664 8.606 -26.177 1.00 95.31 82 ALA A N 1
ATOM 640 C CA . ALA A 1 82 ? 12.943 7.524 -27.114 1.00 95.31 82 ALA A CA 1
ATOM 641 C C . ALA A 1 82 ? 11.901 6.398 -27.039 1.00 95.31 82 ALA A C 1
ATOM 643 O O . ALA A 1 82 ? 11.547 5.847 -28.078 1.00 95.31 82 ALA A O 1
ATOM 644 N N . ALA A 1 83 ? 11.384 6.093 -25.847 1.00 95.19 83 ALA A N 1
ATOM 645 C CA . ALA A 1 83 ? 10.390 5.046 -25.636 1.00 95.19 83 ALA A CA 1
ATOM 646 C C . ALA A 1 83 ? 9.066 5.327 -26.355 1.00 95.19 83 ALA A C 1
ATOM 648 O O . ALA A 1 83 ? 8.434 4.390 -26.830 1.00 95.19 83 ALA A O 1
ATOM 649 N N . GLU A 1 84 ? 8.651 6.591 -26.475 1.00 92.62 84 GLU A N 1
ATOM 650 C CA . GLU A 1 84 ? 7.421 6.988 -27.186 1.00 92.62 84 GLU A CA 1
ATOM 651 C C . GLU A 1 84 ? 7.523 6.845 -28.718 1.00 92.62 84 GLU A C 1
ATOM 653 O O . GLU A 1 84 ? 6.519 6.946 -29.421 1.00 92.62 84 GLU A O 1
ATOM 658 N N . LYS A 1 85 ? 8.719 6.585 -29.263 1.00 90.56 85 LYS A N 1
ATOM 659 C CA . LYS A 1 85 ? 8.898 6.314 -30.696 1.00 90.56 85 LYS A CA 1
ATOM 660 C C . LYS A 1 85 ? 8.452 4.893 -31.038 1.00 90.56 85 LYS A C 1
ATOM 662 O O . LYS A 1 85 ? 8.487 3.994 -30.197 1.00 90.56 85 LYS A O 1
ATOM 667 N N . ASP A 1 86 ? 8.080 4.686 -32.298 1.00 84.94 86 ASP A N 1
ATOM 668 C CA . ASP A 1 86 ? 7.768 3.358 -32.827 1.00 84.94 86 ASP A CA 1
ATOM 669 C C . ASP A 1 86 ? 9.067 2.577 -33.077 1.00 84.94 86 ASP A C 1
ATOM 671 O O . ASP A 1 86 ? 9.720 2.711 -34.112 1.00 84.94 86 ASP A O 1
ATOM 675 N N . LEU A 1 87 ? 9.505 1.845 -32.053 1.00 84.81 87 LEU A N 1
ATOM 676 C CA . LEU A 1 87 ? 10.702 1.015 -32.059 1.00 84.81 87 LEU A CA 1
ATOM 677 C C . LEU A 1 87 ? 10.323 -0.404 -31.649 1.00 84.81 87 LEU A C 1
ATOM 679 O O . LEU A 1 87 ? 9.484 -0.600 -30.768 1.00 84.81 87 LEU A O 1
ATOM 683 N N . ASP A 1 88 ? 11.006 -1.386 -32.236 1.00 94.00 88 ASP A N 1
ATOM 684 C CA . ASP A 1 88 ? 10.985 -2.754 -31.729 1.00 94.00 88 ASP A CA 1
ATOM 685 C C . ASP A 1 88 ? 11.390 -2.760 -30.235 1.00 94.00 88 ASP A C 1
ATOM 687 O O . ASP A 1 88 ? 12.476 -2.265 -29.900 1.00 94.00 88 ASP A O 1
ATOM 691 N N . PRO A 1 89 ? 10.555 -3.295 -29.320 1.00 95.62 89 PRO A N 1
ATOM 692 C CA . PRO A 1 89 ? 10.811 -3.224 -27.882 1.00 95.62 89 PRO A CA 1
ATOM 693 C C . PRO A 1 89 ? 12.147 -3.837 -27.464 1.00 95.62 89 PRO A C 1
ATOM 695 O O . PRO A 1 89 ? 12.815 -3.321 -26.569 1.00 95.62 89 PRO A O 1
ATOM 698 N N . ARG A 1 90 ? 12.577 -4.914 -28.131 1.00 95.75 90 ARG A N 1
ATOM 699 C CA . ARG A 1 90 ? 13.866 -5.551 -27.849 1.00 95.75 90 ARG A CA 1
ATOM 700 C C . ARG A 1 90 ? 15.022 -4.628 -28.189 1.00 95.75 90 ARG A C 1
ATOM 702 O O . ARG A 1 90 ? 15.878 -4.386 -27.344 1.00 95.75 90 ARG A O 1
ATOM 709 N N . THR A 1 91 ? 14.998 -4.063 -29.390 1.00 95.25 91 THR A N 1
ATOM 710 C CA . THR A 1 91 ? 15.976 -3.069 -29.839 1.00 95.25 91 THR A CA 1
ATOM 711 C C . THR A 1 91 ? 16.013 -1.866 -28.895 1.00 95.25 91 THR A C 1
ATOM 713 O O . THR A 1 91 ? 17.097 -1.384 -28.564 1.00 95.25 91 THR A O 1
ATOM 716 N N . PHE A 1 92 ? 14.855 -1.405 -28.409 1.00 96.81 92 PHE A N 1
ATOM 717 C CA . PHE A 1 92 ? 14.778 -0.327 -27.424 1.00 96.81 92 PHE A CA 1
ATOM 718 C C . PHE A 1 92 ? 15.535 -0.677 -26.135 1.00 96.81 92 PHE A C 1
ATOM 720 O O . PHE A 1 92 ? 16.440 0.064 -25.743 1.00 96.81 92 PHE A O 1
ATOM 727 N N . PHE A 1 93 ? 15.230 -1.816 -25.505 1.00 97.00 93 PHE A N 1
ATOM 728 C CA . PHE A 1 93 ? 15.903 -2.205 -24.266 1.00 97.00 93 PHE A CA 1
ATOM 729 C C . PHE A 1 93 ? 17.405 -2.454 -24.467 1.00 97.00 93 PHE A C 1
ATOM 731 O O . PHE A 1 93 ? 18.205 -2.002 -23.652 1.00 97.00 93 PHE A O 1
ATOM 738 N N . GLU A 1 94 ? 17.804 -3.104 -25.565 1.00 96.50 94 GLU A N 1
ATOM 739 C CA . GLU A 1 94 ? 19.217 -3.395 -25.856 1.00 96.50 94 GLU A CA 1
ATOM 740 C C . GLU A 1 94 ? 20.047 -2.146 -26.186 1.00 96.50 94 GLU A C 1
ATOM 742 O O . GLU A 1 94 ? 21.253 -2.129 -25.942 1.00 96.50 94 GLU A O 1
ATOM 747 N N . THR A 1 95 ? 19.410 -1.091 -26.702 1.00 96.00 95 THR A N 1
ATOM 748 C CA . THR A 1 95 ? 20.071 0.188 -27.006 1.00 96.00 95 THR A CA 1
ATOM 749 C C . THR A 1 95 ? 20.205 1.065 -25.766 1.00 96.00 95 THR A C 1
ATOM 751 O O . THR A 1 95 ? 21.249 1.678 -25.547 1.00 96.00 95 THR A O 1
ATOM 754 N N . TRP A 1 96 ? 19.139 1.154 -24.967 1.00 96.25 96 TRP A N 1
ATOM 755 C CA . TRP A 1 96 ? 19.029 2.165 -23.917 1.00 96.25 96 TRP A CA 1
ATOM 756 C C . TRP A 1 96 ? 19.363 1.664 -22.512 1.00 96.25 96 TRP A C 1
ATOM 758 O O . TRP A 1 96 ? 19.556 2.477 -21.608 1.00 96.25 96 TRP A O 1
ATOM 768 N N . PHE A 1 97 ? 19.461 0.348 -22.307 1.00 96.06 97 PHE A N 1
ATOM 769 C CA . PHE A 1 97 ? 19.753 -0.235 -21.003 1.00 96.06 97 PHE A CA 1
ATOM 770 C C . PHE A 1 97 ? 20.992 -1.117 -21.035 1.00 96.06 97 PHE A C 1
ATOM 772 O O . PHE A 1 97 ? 21.331 -1.760 -22.025 1.00 96.06 97 PHE A O 1
ATOM 779 N N . ARG A 1 98 ? 21.637 -1.201 -19.873 1.00 95.19 98 ARG A N 1
ATOM 780 C CA . ARG A 1 98 ? 22.675 -2.184 -19.590 1.00 95.19 98 ARG A CA 1
ATOM 781 C C . ARG A 1 98 ? 22.203 -3.061 -18.433 1.00 95.19 98 ARG A C 1
ATOM 783 O O . ARG A 1 98 ? 21.921 -2.513 -17.367 1.00 95.19 98 ARG A O 1
ATOM 790 N N . PRO A 1 99 ? 22.110 -4.388 -18.602 1.00 96.19 99 PRO A N 1
ATOM 791 C CA . PRO A 1 99 ? 21.624 -5.243 -17.538 1.00 96.19 99 PRO A CA 1
ATOM 792 C C . PRO A 1 99 ? 22.710 -5.472 -16.485 1.00 96.19 99 PRO A C 1
ATOM 794 O O . PRO A 1 99 ? 23.891 -5.662 -16.793 1.00 96.19 99 PRO A O 1
ATOM 797 N N . TYR A 1 100 ? 22.283 -5.477 -15.225 1.00 94.44 100 TYR A N 1
ATOM 798 C CA . TYR A 1 100 ? 23.112 -5.805 -14.073 1.00 94.44 100 TYR A CA 1
ATOM 799 C C . TYR A 1 100 ? 22.440 -6.912 -13.266 1.00 94.44 100 TYR A C 1
ATOM 801 O O . TYR A 1 100 ? 21.245 -6.847 -12.981 1.00 94.44 100 TYR A O 1
ATOM 809 N N . ARG A 1 101 ? 23.218 -7.915 -12.861 1.00 91.81 101 ARG A N 1
ATOM 810 C CA . ARG A 1 101 ? 22.815 -8.903 -11.866 1.00 91.81 101 ARG A CA 1
ATOM 811 C C . ARG A 1 101 ? 22.949 -8.285 -10.480 1.00 91.81 101 ARG A C 1
ATOM 813 O O . ARG A 1 101 ? 24.009 -7.771 -10.127 1.00 91.81 101 ARG A O 1
ATOM 820 N N . VAL A 1 102 ? 21.882 -8.367 -9.693 1.00 91.00 102 VAL A N 1
ATOM 821 C CA . VAL A 1 102 ? 21.909 -8.017 -8.270 1.00 91.00 102 VAL A CA 1
ATOM 822 C C . VAL A 1 102 ? 22.431 -9.220 -7.494 1.00 91.00 102 VAL A C 1
ATOM 824 O O . VAL A 1 102 ? 21.816 -10.285 -7.525 1.00 91.00 102 VAL A O 1
ATOM 827 N N . VAL A 1 103 ? 23.564 -9.057 -6.816 1.00 88.31 103 VAL A N 1
ATOM 828 C CA . VAL A 1 103 ? 24.166 -10.096 -5.977 1.00 88.31 103 VAL A CA 1
ATOM 829 C C . VAL A 1 103 ? 23.864 -9.800 -4.515 1.00 88.31 103 VAL A C 1
ATOM 831 O O . VAL A 1 103 ? 24.303 -8.787 -3.965 1.00 88.31 103 VAL A O 1
ATOM 834 N N . ASP A 1 104 ? 23.119 -10.715 -3.903 1.00 82.44 104 ASP A N 1
ATOM 835 C CA . ASP A 1 104 ? 22.800 -10.736 -2.480 1.00 82.44 104 ASP A CA 1
ATOM 836 C C . ASP A 1 104 ? 23.173 -12.116 -1.921 1.00 82.44 104 ASP A C 1
ATOM 838 O O . ASP A 1 104 ? 22.828 -13.146 -2.506 1.00 82.44 104 ASP A O 1
ATOM 842 N N . ALA A 1 105 ? 23.891 -12.140 -0.796 1.00 77.44 105 ALA A N 1
ATOM 843 C CA . ALA A 1 105 ? 24.325 -13.371 -0.141 1.00 77.44 105 ALA A CA 1
ATOM 844 C C . ALA A 1 105 ? 23.145 -14.231 0.347 1.00 77.44 105 ALA A C 1
ATOM 846 O O . ALA A 1 105 ? 23.285 -15.447 0.464 1.00 77.44 105 ALA A O 1
ATOM 847 N N . ALA A 1 106 ? 21.988 -13.617 0.614 1.00 80.00 106 ALA A N 1
ATOM 848 C CA . ALA A 1 106 ? 20.762 -14.314 0.992 1.00 80.00 106 ALA A CA 1
ATOM 849 C C . ALA A 1 106 ? 19.947 -14.820 -0.217 1.00 80.00 106 ALA A C 1
ATOM 851 O O . ALA A 1 106 ? 18.960 -15.534 -0.027 1.00 80.00 106 ALA A O 1
ATOM 852 N N . GLY A 1 107 ? 20.344 -14.473 -1.448 1.00 80.38 107 GLY A N 1
ATOM 853 C CA . GLY A 1 107 ? 19.533 -14.669 -2.649 1.00 80.38 107 GLY A CA 1
ATOM 854 C C . GLY A 1 107 ? 18.364 -13.678 -2.754 1.00 80.38 107 GLY A C 1
ATOM 855 O O . GLY A 1 107 ? 18.147 -12.837 -1.884 1.00 80.38 107 GLY A O 1
ATOM 856 N N . GLY A 1 108 ? 17.607 -13.754 -3.852 1.00 81.12 108 GLY A N 1
ATOM 857 C CA . GLY A 1 108 ? 16.400 -12.947 -4.058 1.00 81.12 108 GLY A CA 1
ATOM 858 C C . GLY A 1 108 ? 15.143 -13.651 -3.540 1.00 81.12 108 GLY A C 1
ATOM 859 O O . GLY A 1 108 ? 14.979 -14.852 -3.742 1.00 81.12 108 GLY A O 1
ATOM 860 N N . LEU A 1 109 ? 14.230 -12.904 -2.914 1.00 81.00 109 LEU A N 1
ATOM 861 C CA . LEU A 1 109 ? 12.897 -13.389 -2.547 1.00 81.00 109 LEU A CA 1
ATOM 862 C C . LEU A 1 109 ? 11.853 -12.764 -3.474 1.00 81.00 109 LEU A C 1
ATOM 864 O O . LEU A 1 109 ? 11.679 -11.547 -3.475 1.00 81.00 109 LEU A O 1
ATOM 868 N N . PHE A 1 110 ? 11.135 -13.599 -4.224 1.00 77.75 110 PHE A N 1
ATOM 869 C CA . PHE A 1 110 ? 10.007 -13.160 -5.041 1.00 77.75 110 PHE A CA 1
ATOM 870 C C . PHE A 1 110 ? 8.689 -13.446 -4.318 1.00 77.75 110 PHE A C 1
ATOM 872 O O . PHE A 1 110 ? 8.421 -14.580 -3.916 1.00 77.75 110 PHE A O 1
ATOM 879 N N . THR A 1 111 ? 7.862 -12.418 -4.150 1.00 75.56 111 THR A N 1
ATOM 880 C CA . THR A 1 111 ? 6.500 -12.530 -3.617 1.00 75.56 111 THR A CA 1
ATOM 881 C C . THR A 1 111 ? 5.524 -11.837 -4.563 1.00 75.56 111 THR A C 1
ATOM 883 O O . THR A 1 111 ? 5.894 -10.922 -5.294 1.00 75.56 111 THR A O 1
ATOM 886 N N . GLY A 1 112 ? 4.271 -12.293 -4.570 1.00 70.62 112 GLY A N 1
ATOM 887 C CA . GLY A 1 112 ? 3.193 -11.672 -5.339 1.00 70.62 112 GLY A CA 1
ATOM 888 C C . GLY A 1 112 ? 2.283 -10.832 -4.449 1.00 70.62 112 GLY A C 1
ATOM 889 O O . GLY A 1 112 ? 2.011 -11.202 -3.305 1.00 70.62 112 GLY A O 1
ATOM 890 N N . TYR A 1 113 ? 1.782 -9.729 -4.994 1.00 76.69 113 TYR A N 1
ATOM 891 C CA . TYR A 1 113 ? 0.673 -8.957 -4.439 1.00 76.69 113 TYR A CA 1
ATOM 892 C C . TYR A 1 113 ? -0.427 -8.848 -5.499 1.00 76.69 113 TYR A C 1
ATOM 894 O O . TYR A 1 113 ? -0.163 -9.002 -6.691 1.00 76.69 113 TYR A O 1
ATOM 902 N N . PHE A 1 114 ? -1.663 -8.617 -5.073 1.00 81.69 114 PHE A N 1
ATOM 903 C CA . PHE A 1 114 ? -2.789 -8.390 -5.978 1.00 81.69 114 PHE A CA 1
ATOM 904 C C . PHE A 1 114 ? -3.733 -7.349 -5.387 1.00 81.69 114 PHE A C 1
ATOM 906 O O . PHE A 1 114 ? -3.675 -7.031 -4.200 1.00 81.69 114 PHE A O 1
ATOM 913 N N . GLU A 1 115 ? -4.625 -6.824 -6.218 1.00 85.94 115 GLU A N 1
ATOM 914 C CA . GLU A 1 115 ? -5.660 -5.900 -5.774 1.00 85.94 115 GLU A CA 1
ATOM 915 C C . GLU A 1 115 ? -6.933 -6.682 -5.407 1.00 85.94 115 GLU A C 1
ATOM 917 O O . GLU A 1 115 ? -7.599 -7.211 -6.301 1.00 85.94 115 GLU A O 1
ATOM 922 N N . PRO A 1 116 ? -7.286 -6.800 -4.113 1.00 89.25 116 PRO A N 1
ATOM 923 C CA . PRO A 1 116 ? -8.458 -7.553 -3.696 1.00 89.25 116 PRO A CA 1
ATOM 924 C C . PRO A 1 116 ? -9.744 -6.876 -4.166 1.00 89.25 116 PRO A C 1
ATOM 926 O O . PRO A 1 116 ? -9.879 -5.653 -4.095 1.00 89.25 116 PRO A O 1
ATOM 929 N N . GLN A 1 117 ? -10.698 -7.695 -4.603 1.00 93.44 117 GLN A N 1
ATOM 930 C CA . GLN A 1 117 ? -12.061 -7.268 -4.900 1.00 93.44 117 GLN A CA 1
ATOM 931 C C . GLN A 1 117 ? -12.959 -7.572 -3.700 1.00 93.44 117 GLN A C 1
ATOM 933 O O . GLN A 1 117 ? -12.935 -8.691 -3.180 1.00 93.44 117 GLN A O 1
ATOM 938 N N . VAL A 1 118 ? -13.702 -6.571 -3.231 1.00 94.69 118 VAL A N 1
ATOM 939 C CA . VAL A 1 118 ? -14.498 -6.648 -1.999 1.00 94.69 118 VAL A CA 1
ATOM 940 C C . VAL A 1 118 ? -15.845 -5.963 -2.206 1.00 94.69 118 VAL A C 1
ATOM 942 O O . VAL A 1 118 ? -15.909 -4.869 -2.752 1.00 94.69 118 VAL A O 1
ATOM 945 N N . GLU A 1 119 ? -16.923 -6.580 -1.734 1.00 96.94 119 GLU A N 1
ATOM 946 C CA . GLU A 1 119 ? -18.242 -5.943 -1.681 1.00 96.94 119 GLU A CA 1
ATOM 947 C C . GLU A 1 119 ? -18.257 -4.823 -0.633 1.00 96.94 119 GLU A C 1
ATOM 949 O O . GLU A 1 119 ? -17.787 -5.007 0.496 1.00 96.94 119 GLU A O 1
ATOM 954 N N . ALA A 1 120 ? -18.841 -3.674 -0.966 1.00 97.69 120 ALA A N 1
ATOM 955 C CA . ALA A 1 120 ? -18.876 -2.531 -0.065 1.00 97.69 120 ALA A CA 1
ATOM 956 C C . ALA A 1 120 ? -20.122 -1.649 -0.232 1.00 97.69 120 ALA A C 1
ATOM 958 O O . ALA A 1 120 ? -20.903 -1.756 -1.175 1.00 97.69 120 ALA A O 1
ATOM 959 N N . SER A 1 121 ? -20.281 -0.719 0.707 1.00 97.56 121 SER A N 1
ATOM 960 C CA . SER A 1 121 ? -21.282 0.344 0.665 1.00 97.56 121 SER A CA 1
ATOM 961 C C . SER A 1 121 ? -20.642 1.689 1.002 1.00 97.56 121 SER A C 1
ATOM 963 O O . SER A 1 121 ? -19.728 1.760 1.820 1.00 97.56 121 SER A O 1
ATOM 965 N N . LEU A 1 122 ? -21.127 2.781 0.408 1.00 96.56 122 LEU A N 1
ATOM 966 C CA . LEU A 1 122 ? -20.707 4.137 0.796 1.00 96.56 122 LEU A CA 1
ATOM 967 C C . LEU A 1 122 ? -21.318 4.579 2.133 1.00 96.56 122 LEU A C 1
ATOM 969 O O . LEU A 1 122 ? -20.788 5.471 2.794 1.00 96.56 122 LEU A O 1
ATOM 973 N N . HIS A 1 123 ? -22.411 3.937 2.543 1.00 95.94 123 HIS A N 1
ATOM 974 C CA . HIS A 1 123 ? -23.111 4.207 3.794 1.00 95.94 123 HIS A CA 1
ATOM 975 C C . HIS A 1 123 ? -23.176 2.943 4.652 1.00 95.94 123 HIS A C 1
ATOM 977 O O . HIS A 1 123 ? -23.382 1.858 4.098 1.00 95.94 123 HIS A O 1
ATOM 983 N N . PRO A 1 124 ? -23.015 3.058 5.979 1.00 96.38 124 PRO A N 1
ATOM 984 C CA . PRO A 1 124 ? -23.030 1.893 6.838 1.00 96.38 124 PRO A CA 1
ATOM 985 C C . PRO A 1 124 ? -24.436 1.293 6.928 1.00 96.38 124 PRO A C 1
ATOM 987 O O . PRO A 1 124 ? -25.432 2.017 6.956 1.00 96.38 124 PRO A O 1
ATOM 990 N N . ASP A 1 125 ? -24.510 -0.030 7.022 1.00 95.69 125 ASP A N 1
ATOM 991 C CA . ASP A 1 125 ? -25.734 -0.776 7.311 1.00 95.69 125 ASP A CA 1
ATOM 992 C C . ASP A 1 125 ? -25.425 -2.077 8.074 1.00 95.69 125 ASP A C 1
ATOM 994 O O . ASP A 1 125 ? -24.290 -2.320 8.486 1.00 95.69 125 ASP A O 1
ATOM 998 N N . ASN A 1 126 ? -26.440 -2.925 8.270 1.00 95.69 126 ASN A N 1
ATOM 999 C CA . ASN A 1 126 ? -26.310 -4.179 9.018 1.00 95.69 126 ASN A CA 1
ATOM 1000 C C . ASN A 1 126 ? -25.286 -5.158 8.418 1.00 95.69 126 ASN A C 1
ATOM 1002 O O . ASN A 1 126 ? -24.732 -5.972 9.153 1.00 95.69 126 ASN A O 1
ATOM 1006 N N . ARG A 1 127 ? -25.050 -5.114 7.101 1.00 95.88 127 ARG A N 1
ATOM 1007 C CA . ARG A 1 127 ? -24.055 -5.942 6.410 1.00 95.88 127 ARG A CA 1
ATOM 1008 C C . ARG A 1 127 ? -22.719 -5.217 6.295 1.00 95.88 127 ARG A C 1
ATOM 1010 O O . ARG A 1 127 ? -21.693 -5.828 6.554 1.00 95.88 127 ARG A O 1
ATOM 1017 N N . PHE A 1 128 ? -22.720 -3.947 5.903 1.00 97.56 128 PHE A N 1
ATOM 1018 C CA . PHE A 1 128 ? -21.518 -3.157 5.645 1.00 97.56 128 PHE A CA 1
ATOM 1019 C C . PHE A 1 128 ? -21.296 -2.160 6.775 1.00 97.56 128 PHE A C 1
ATOM 1021 O O . PHE A 1 128 ? -21.784 -1.038 6.724 1.00 97.56 128 PHE A O 1
ATOM 1028 N N . SER A 1 129 ? -20.560 -2.567 7.804 1.00 97.00 129 SER A N 1
ATOM 1029 C CA . SER A 1 129 ? -20.355 -1.755 9.013 1.00 97.00 129 SER A CA 1
ATOM 1030 C C . SER A 1 129 ? -18.889 -1.433 9.297 1.00 97.00 129 SER A C 1
ATOM 1032 O O . SER A 1 129 ? -18.604 -0.613 10.169 1.00 97.00 129 SER A O 1
ATOM 1034 N N . ILE A 1 130 ? -17.950 -2.034 8.559 1.00 97.94 130 ILE A N 1
ATOM 1035 C CA . ILE A 1 130 ? -16.517 -1.916 8.832 1.00 97.94 130 ILE A CA 1
ATOM 1036 C C . ILE A 1 130 ? -15.908 -0.785 7.994 1.00 97.94 130 ILE A C 1
ATOM 1038 O O . ILE A 1 130 ? -15.804 -0.934 6.777 1.00 97.94 130 ILE A O 1
ATOM 1042 N N . PRO A 1 131 ? -15.488 0.341 8.597 1.00 98.12 131 PRO A N 1
ATOM 1043 C CA . PRO A 1 131 ? -15.064 1.515 7.844 1.00 98.12 131 PRO A CA 1
ATOM 1044 C C . PRO A 1 131 ? -13.670 1.352 7.223 1.00 98.12 131 PRO A C 1
ATOM 1046 O O . PRO A 1 131 ? -12.721 0.900 7.868 1.00 98.12 131 PRO A O 1
ATOM 1049 N N . ILE A 1 132 ? -13.525 1.829 5.988 1.00 98.38 132 ILE A N 1
ATOM 1050 C CA . ILE A 1 132 ? -12.239 2.064 5.325 1.00 98.38 132 ILE A CA 1
ATOM 1051 C C . ILE A 1 132 ? -11.942 3.560 5.375 1.00 98.38 132 ILE A C 1
ATOM 1053 O O . ILE A 1 132 ? -12.710 4.366 4.855 1.00 98.38 132 ILE A O 1
ATOM 1057 N N . TYR A 1 133 ? -10.831 3.952 5.996 1.00 98.69 133 TYR A N 1
ATOM 1058 C CA . TYR A 1 133 ? -10.546 5.360 6.281 1.00 98.69 133 TYR A CA 1
ATOM 1059 C C . TYR A 1 133 ? -9.607 6.020 5.266 1.00 98.69 133 TYR A C 1
ATOM 1061 O O . TYR A 1 133 ? -8.616 5.428 4.826 1.00 98.69 133 TYR A O 1
ATOM 1069 N N . ARG A 1 134 ? -9.866 7.301 4.980 1.00 98.44 134 ARG A N 1
ATOM 1070 C CA . ARG A 1 134 ? -8.901 8.213 4.352 1.00 98.44 134 ARG A CA 1
ATOM 1071 C C . ARG A 1 134 ? -7.826 8.665 5.330 1.00 98.44 134 ARG A C 1
ATOM 1073 O O . ARG A 1 134 ? -8.019 8.586 6.542 1.00 98.44 134 ARG A O 1
ATOM 1080 N N . LYS A 1 135 ? -6.704 9.180 4.810 1.00 97.81 135 LYS A N 1
ATOM 1081 C CA . LYS A 1 135 ? -5.624 9.734 5.645 1.00 97.81 135 LYS A CA 1
ATOM 1082 C C . LYS A 1 135 ? -6.160 10.872 6.533 1.00 97.81 135 LYS A C 1
ATOM 1084 O O . LYS A 1 135 ? -6.631 11.874 5.991 1.00 97.81 135 LYS A O 1
ATOM 1089 N N . PRO A 1 136 ? -6.043 10.773 7.866 1.00 98.06 136 PRO A N 1
ATOM 1090 C CA . PRO A 1 136 ? -6.377 11.871 8.763 1.00 98.06 136 PRO A CA 1
ATOM 1091 C C . PRO A 1 136 ? -5.403 13.051 8.603 1.00 98.06 136 PRO A C 1
ATOM 1093 O O . PRO A 1 136 ? -4.211 12.855 8.358 1.00 98.06 136 PRO A O 1
ATOM 1096 N N . ALA A 1 137 ? -5.888 14.284 8.766 1.00 96.44 137 ALA A N 1
ATOM 1097 C CA . ALA A 1 137 ? -5.051 15.485 8.647 1.00 96.44 137 ALA A CA 1
ATOM 1098 C C . ALA A 1 137 ? -4.014 15.618 9.781 1.00 96.44 137 ALA A C 1
ATOM 1100 O O . ALA A 1 137 ? -2.934 16.158 9.567 1.00 96.44 137 ALA A O 1
ATOM 1101 N N . ASP A 1 138 ? -4.322 15.081 10.964 1.00 96.12 138 ASP A N 1
ATOM 1102 C CA . ASP A 1 138 ? -3.450 15.055 12.145 1.00 96.12 138 ASP A CA 1
ATOM 1103 C C . ASP A 1 138 ? -2.392 13.937 12.104 1.00 96.12 138 ASP A C 1
ATOM 1105 O O . ASP A 1 138 ? -1.543 13.876 12.992 1.00 96.12 138 ASP A O 1
ATOM 1109 N N . LEU A 1 139 ? -2.424 13.060 11.088 1.00 97.31 139 LEU A N 1
ATOM 1110 C CA . LEU A 1 139 ? -1.347 12.110 10.810 1.00 97.31 139 LEU A CA 1
ATOM 1111 C C . LEU A 1 139 ? -0.254 12.805 9.991 1.00 97.31 139 LEU A C 1
ATOM 1113 O O . LEU A 1 139 ? -0.410 13.042 8.782 1.00 97.31 139 LEU A O 1
ATOM 1117 N N . VAL A 1 140 ? 0.859 13.097 10.657 1.00 95.06 140 VAL A N 1
ATOM 1118 C CA . VAL A 1 140 ? 1.969 13.899 10.133 1.00 95.06 140 VAL A CA 1
ATOM 1119 C C . VAL A 1 140 ? 3.280 13.118 10.140 1.00 95.06 140 VAL A C 1
ATOM 1121 O O . VAL A 1 140 ? 3.480 12.212 10.951 1.00 95.06 140 VAL A O 1
ATOM 1124 N N . ALA A 1 141 ? 4.176 13.471 9.218 1.00 91.94 141 ALA A N 1
ATOM 1125 C CA . ALA A 1 141 ? 5.566 13.037 9.277 1.00 91.94 141 ALA A CA 1
ATOM 1126 C C . ALA A 1 141 ? 6.290 13.819 10.378 1.00 91.94 141 ALA A C 1
ATOM 1128 O O . ALA A 1 141 ? 6.045 15.012 10.555 1.00 91.94 141 ALA A O 1
ATOM 1129 N N . PHE A 1 142 ? 7.167 13.153 11.120 1.00 90.81 142 PHE A N 1
ATOM 1130 C CA . PHE A 1 142 ? 7.966 13.819 12.138 1.00 90.81 142 PHE A CA 1
ATOM 1131 C C . PHE A 1 142 ? 9.242 14.424 11.566 1.00 90.81 142 PHE A C 1
ATOM 1133 O O . PHE A 1 142 ? 9.931 13.816 10.745 1.00 90.81 142 PHE A O 1
ATOM 1140 N N . GLU A 1 143 ? 9.606 15.581 12.112 1.00 89.50 143 GLU A N 1
ATOM 1141 C CA . GLU A 1 143 ? 10.950 16.141 12.002 1.00 89.50 143 GLU A CA 1
ATOM 1142 C C . GLU A 1 143 ? 11.974 15.276 12.753 1.00 89.50 143 GLU A C 1
ATOM 1144 O O . GLU A 1 143 ? 11.621 14.454 13.604 1.00 89.50 143 GLU A O 1
ATOM 1149 N N . LEU A 1 144 ? 13.269 15.483 12.484 1.00 87.94 144 LEU A N 1
ATOM 1150 C CA . LEU A 1 144 ? 14.359 14.646 13.012 1.00 87.94 144 LEU A CA 1
ATOM 1151 C C . LEU A 1 144 ? 14.309 14.453 14.538 1.00 87.94 144 LEU A C 1
ATOM 1153 O O . LEU A 1 144 ? 14.559 13.350 15.027 1.00 87.94 144 LEU A O 1
ATOM 1157 N N . ALA A 1 145 ? 13.971 15.504 15.290 1.00 85.19 145 ALA A N 1
ATOM 1158 C CA . ALA A 1 145 ? 13.829 15.427 16.742 1.00 85.19 145 ALA A CA 1
ATOM 1159 C C . ALA A 1 145 ? 12.707 14.460 17.161 1.00 85.19 145 ALA A C 1
ATOM 1161 O O . ALA A 1 145 ? 12.925 13.607 18.020 1.00 85.19 145 ALA A O 1
ATOM 1162 N N . GLY A 1 146 ? 11.542 14.529 16.508 1.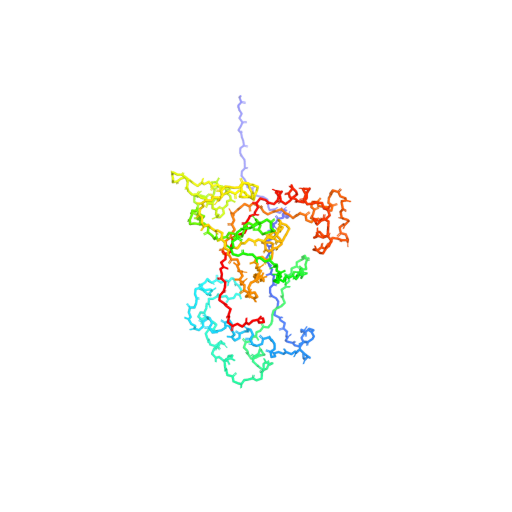00 84.25 146 GLY A N 1
ATOM 1163 C CA . GLY A 1 146 ? 10.418 13.626 16.767 1.00 84.25 146 GLY A CA 1
ATOM 1164 C C . GLY A 1 146 ? 10.721 12.185 16.360 1.00 84.25 146 GLY A C 1
ATOM 1165 O O . GLY A 1 146 ? 10.431 11.260 17.119 1.00 84.25 146 GLY A O 1
ATOM 1166 N N . LYS A 1 147 ? 11.405 11.995 15.222 1.00 90.25 147 LYS A N 1
ATOM 1167 C CA . LYS A 1 147 ? 11.860 10.667 14.784 1.00 90.25 147 LYS A CA 1
ATOM 1168 C C . LYS A 1 147 ? 12.778 10.008 15.803 1.00 90.25 147 LYS A C 1
ATOM 1170 O O . LYS A 1 147 ? 12.609 8.833 16.103 1.00 90.25 147 LYS A O 1
ATOM 1175 N N . ARG A 1 148 ? 13.730 10.761 16.363 1.00 88.69 148 ARG A N 1
ATOM 1176 C CA . ARG A 1 148 ? 14.643 10.260 17.405 1.00 88.69 148 ARG A CA 1
ATOM 1177 C C . ARG A 1 148 ? 13.925 9.972 18.718 1.00 88.69 148 ARG A C 1
ATOM 1179 O O . ARG A 1 148 ? 14.230 8.969 19.348 1.00 88.69 148 ARG A O 1
ATOM 1186 N N . ALA A 1 149 ? 12.987 10.830 19.114 1.00 88.56 149 ALA A N 1
ATOM 1187 C CA . ALA A 1 149 ? 12.260 10.677 20.369 1.00 88.56 149 ALA A CA 1
ATOM 1188 C C . ALA A 1 149 ? 11.380 9.418 20.393 1.00 88.56 149 ALA A C 1
ATOM 1190 O O . ALA A 1 149 ? 11.270 8.774 21.432 1.00 88.56 149 ALA A O 1
ATOM 1191 N N . LEU A 1 150 ? 10.763 9.065 19.260 1.00 89.44 150 LEU A N 1
ATOM 1192 C CA . LEU A 1 150 ? 9.799 7.961 19.189 1.00 89.44 150 LEU A CA 1
ATOM 1193 C C . LEU A 1 150 ? 10.282 6.741 18.403 1.00 89.44 150 LEU A C 1
ATOM 1195 O O . LEU A 1 150 ? 9.624 5.706 18.442 1.00 89.44 150 LEU A O 1
ATOM 1199 N N . GLY A 1 151 ? 11.383 6.849 17.659 1.00 91.44 151 GLY A N 1
ATOM 1200 C CA . GLY A 1 151 ? 11.812 5.802 16.728 1.00 91.44 151 GLY A CA 1
ATOM 1201 C C . GLY A 1 151 ? 10.811 5.562 15.591 1.00 91.44 151 GLY A C 1
ATOM 1202 O O . GLY A 1 151 ? 10.729 4.452 15.073 1.00 91.44 151 GLY A O 1
ATOM 1203 N N . MET A 1 152 ? 10.015 6.572 15.226 1.00 90.56 152 MET A N 1
ATOM 1204 C CA . MET A 1 152 ? 8.939 6.472 14.233 1.00 90.56 152 MET A CA 1
ATOM 1205 C C . MET A 1 152 ? 9.029 7.614 13.222 1.00 90.56 152 MET A C 1
ATOM 1207 O O . MET A 1 152 ? 9.340 8.744 13.584 1.00 90.56 152 MET A O 1
ATOM 1211 N N . ASP A 1 153 ? 8.706 7.342 11.957 1.00 89.88 153 ASP A N 1
ATOM 1212 C CA . ASP A 1 153 ? 8.672 8.375 10.912 1.00 89.88 153 ASP A CA 1
ATOM 1213 C C . ASP A 1 153 ? 7.393 9.224 10.932 1.00 89.88 153 ASP A C 1
ATOM 1215 O O . ASP A 1 153 ? 7.398 10.352 10.438 1.00 89.88 153 ASP A O 1
ATOM 1219 N N . TYR A 1 154 ? 6.302 8.687 11.486 1.00 92.38 154 TYR A N 1
ATOM 1220 C CA . TYR A 1 154 ? 4.967 9.280 11.432 1.00 92.38 154 TYR A CA 1
ATOM 1221 C C . TYR A 1 154 ? 4.249 9.155 12.774 1.00 92.38 154 TYR A C 1
ATOM 1223 O O . TYR A 1 154 ? 4.462 8.196 13.518 1.00 92.38 154 TYR A O 1
ATOM 1231 N N . GLY A 1 155 ? 3.346 10.091 13.043 1.00 95.50 155 GLY A N 1
ATOM 1232 C CA . GLY A 1 155 ? 2.487 10.070 14.217 1.00 95.50 155 GLY A CA 1
ATOM 1233 C C . GLY A 1 155 ? 1.562 11.279 14.249 1.00 95.50 155 GLY A C 1
ATOM 1234 O O . GLY A 1 155 ? 1.070 11.717 13.212 1.00 95.50 155 GLY A O 1
ATOM 1235 N N . ARG A 1 156 ? 1.314 11.817 15.440 1.00 95.44 156 ARG A N 1
ATOM 1236 C CA . ARG A 1 156 ? 0.520 13.034 15.648 1.00 95.44 156 ARG A CA 1
ATOM 1237 C C . ARG A 1 156 ? 1.263 14.016 16.542 1.00 95.44 156 ARG A C 1
ATOM 1239 O O . ARG A 1 156 ? 2.105 13.613 17.343 1.00 95.44 156 ARG A O 1
ATOM 1246 N N . LEU A 1 157 ? 0.910 15.292 16.436 1.00 93.31 157 LEU A N 1
ATOM 1247 C CA . LEU A 1 157 ? 1.344 16.319 17.378 1.00 93.31 157 LEU A CA 1
ATOM 1248 C C . LEU A 1 157 ? 0.200 16.620 18.343 1.00 93.31 157 LEU A C 1
ATOM 1250 O O . LEU A 1 157 ? -0.879 17.027 17.922 1.00 93.31 157 LEU A O 1
ATOM 1254 N N . VAL A 1 158 ? 0.439 16.433 19.636 1.00 93.38 158 VAL A N 1
ATOM 1255 C CA . VAL A 1 158 ? -0.512 16.785 20.697 1.00 93.38 158 VAL A CA 1
ATOM 1256 C C . VAL A 1 158 ? 0.136 17.873 21.532 1.00 93.38 158 VAL A C 1
ATOM 1258 O O . VAL A 1 158 ? 1.191 17.650 22.120 1.00 93.38 158 VAL A O 1
ATOM 1261 N N . ASN A 1 159 ? -0.458 19.069 21.541 1.00 92.75 159 ASN A N 1
ATOM 1262 C CA . ASN A 1 159 ? 0.121 20.257 22.184 1.00 92.75 159 ASN A CA 1
ATOM 1263 C C . ASN A 1 159 ? 1.569 20.532 21.724 1.00 92.75 159 ASN A C 1
ATOM 1265 O O . ASN A 1 159 ? 2.445 20.845 22.525 1.00 92.75 159 ASN A O 1
ATOM 1269 N N . GLY A 1 160 ? 1.835 20.340 20.426 1.00 89.00 160 GLY A N 1
ATOM 1270 C CA . GLY A 1 160 ? 3.161 20.519 19.821 1.00 89.00 160 GLY A CA 1
ATOM 1271 C C . GLY A 1 160 ? 4.162 19.389 20.088 1.00 89.00 160 GLY A C 1
ATOM 1272 O O . GLY A 1 160 ? 5.267 19.438 19.558 1.00 89.00 160 GLY A O 1
ATOM 1273 N N . GLN A 1 161 ? 3.796 18.362 20.861 1.00 91.56 161 GLN A N 1
ATOM 1274 C CA . GLN A 1 161 ? 4.681 17.241 21.181 1.00 91.56 161 GLN A CA 1
ATOM 1275 C C . GLN A 1 161 ? 4.391 16.018 20.302 1.00 91.56 161 GLN A C 1
ATOM 1277 O O . GLN A 1 161 ? 3.219 15.671 20.112 1.00 91.56 161 GLN A O 1
ATOM 1282 N N . PRO A 1 162 ? 5.429 15.339 19.780 1.00 93.88 162 PRO A N 1
ATOM 1283 C CA . PRO A 1 162 ? 5.258 14.133 18.985 1.00 93.88 162 PRO A CA 1
ATOM 1284 C C . PRO A 1 162 ? 4.704 12.997 19.847 1.00 93.88 162 PRO A C 1
ATOM 1286 O O . PRO A 1 162 ? 5.213 12.703 20.927 1.00 93.88 162 PRO A O 1
ATOM 1289 N N . GLN A 1 163 ? 3.668 12.329 19.346 1.00 95.62 163 GLN A N 1
ATOM 1290 C CA . GLN A 1 163 ? 3.110 11.110 19.925 1.00 95.62 163 GLN A CA 1
ATOM 1291 C C . GLN A 1 163 ? 2.853 10.065 18.836 1.00 95.62 163 GLN A C 1
ATOM 1293 O O . GLN A 1 163 ? 2.471 10.437 17.720 1.00 95.62 163 G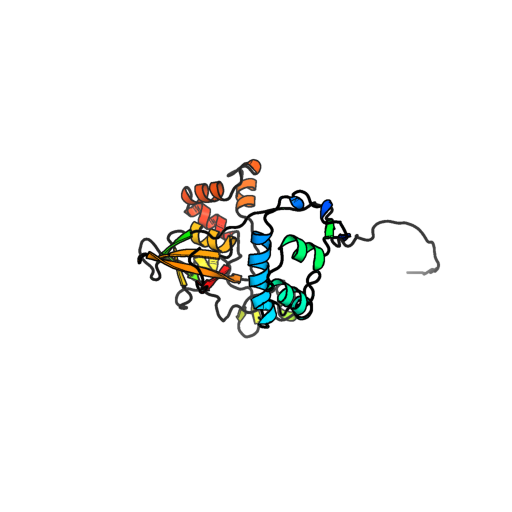LN A O 1
ATOM 1298 N N . PRO A 1 164 ? 2.970 8.760 19.145 1.00 96.12 164 PRO A N 1
ATOM 1299 C CA . PRO A 1 164 ? 2.523 7.716 18.233 1.00 96.12 164 PRO A CA 1
ATOM 1300 C C . PRO A 1 164 ? 1.083 7.969 17.776 1.00 96.12 164 PRO A C 1
ATOM 1302 O O . PRO A 1 164 ? 0.240 8.421 18.559 1.00 96.12 164 PRO A O 1
ATOM 1305 N N . TYR A 1 165 ? 0.783 7.664 16.512 1.00 97.81 165 TYR A N 1
ATOM 1306 C CA . TYR A 1 165 ? -0.608 7.670 16.063 1.00 97.81 165 TYR A CA 1
ATOM 1307 C C . TYR A 1 165 ? -1.402 6.552 16.752 1.00 97.81 165 TYR A C 1
ATOM 1309 O O . TYR A 1 165 ? -0.830 5.699 17.434 1.00 97.81 165 TYR A O 1
ATOM 1317 N N . TYR A 1 166 ? -2.717 6.510 16.562 1.00 98.31 166 TYR A N 1
ATOM 1318 C CA . TYR A 1 166 ? -3.529 5.401 17.060 1.00 98.31 166 TYR A CA 1
ATOM 1319 C C . TYR A 1 166 ? -3.069 4.054 16.473 1.00 98.31 166 TYR A C 1
ATOM 1321 O O . TYR A 1 166 ? -2.747 3.945 15.285 1.00 98.31 166 TYR A O 1
ATOM 1329 N N . SER A 1 167 ? -3.026 3.032 17.323 1.00 98.38 167 SER A N 1
ATOM 1330 C CA . SER A 1 167 ? -2.856 1.632 16.936 1.00 98.38 167 SER A CA 1
ATOM 1331 C C . SER A 1 167 ? -4.091 1.117 16.206 1.00 98.38 167 SER A C 1
ATOM 1333 O O . SER A 1 167 ? -5.192 1.653 16.356 1.00 98.38 167 SER A O 1
ATOM 1335 N N . ARG A 1 168 ? -3.929 0.020 15.463 1.00 98.44 168 ARG A N 1
ATOM 1336 C CA . ARG A 1 168 ? -5.050 -0.715 14.871 1.00 98.44 168 ARG A CA 1
ATOM 1337 C C . ARG A 1 168 ? -6.190 -0.941 15.861 1.00 98.44 168 ARG A C 1
ATOM 1339 O O . ARG A 1 168 ? -7.323 -0.589 15.561 1.00 98.44 168 ARG A O 1
ATOM 1346 N N . LYS A 1 169 ? -5.891 -1.478 17.047 1.00 98.50 169 LYS A N 1
ATOM 1347 C CA . LYS A 1 169 ? -6.905 -1.765 18.068 1.00 98.50 169 LYS A CA 1
ATOM 1348 C C . LYS A 1 169 ? -7.674 -0.511 18.481 1.00 98.50 169 LYS A C 1
ATOM 1350 O O . LYS A 1 169 ? -8.886 -0.575 18.639 1.00 98.50 169 LYS A O 1
ATOM 1355 N N . GLU A 1 170 ? -6.996 0.618 18.667 1.00 98.62 170 GLU A N 1
ATOM 1356 C CA . GLU A 1 170 ? -7.655 1.880 19.026 1.00 98.62 170 GLU A CA 1
ATOM 1357 C C . GLU A 1 170 ? -8.546 2.390 17.883 1.00 98.62 170 GLU A C 1
ATOM 1359 O O . GLU A 1 170 ? -9.685 2.787 18.122 1.00 98.62 170 GLU A O 1
ATOM 1364 N N . ILE A 1 171 ? -8.069 2.323 16.635 1.00 98.56 171 ILE A N 1
ATOM 1365 C CA . ILE A 1 171 ? -8.830 2.749 15.448 1.00 98.56 171 ILE A CA 1
ATOM 1366 C C . ILE A 1 171 ? -10.080 1.885 15.255 1.00 98.56 171 ILE A C 1
ATOM 1368 O O . ILE A 1 171 ? -11.175 2.419 15.090 1.00 98.56 171 ILE A O 1
ATOM 1372 N N . GLU A 1 172 ? -9.935 0.561 15.316 1.00 97.69 172 GLU A N 1
ATOM 1373 C CA . GLU A 1 172 ? -11.043 -0.388 15.153 1.00 97.69 172 GLU A CA 1
ATOM 1374 C C . GLU A 1 172 ? -12.053 -0.345 16.314 1.00 97.69 172 GLU A C 1
ATOM 1376 O O . GLU A 1 172 ? -13.169 -0.843 16.167 1.00 97.69 172 GLU A O 1
ATOM 1381 N N . ASN A 1 173 ? -11.682 0.259 17.449 1.00 97.88 173 ASN A N 1
ATOM 1382 C CA . ASN A 1 173 ? -12.564 0.529 18.589 1.00 97.88 173 ASN A CA 1
ATOM 1383 C C . ASN A 1 173 ? -13.031 1.996 18.656 1.00 97.88 173 ASN A C 1
ATOM 1385 O O . ASN A 1 173 ? -13.512 2.445 19.693 1.00 97.88 173 ASN A O 1
ATOM 1389 N N . GLY A 1 174 ? -12.914 2.741 17.554 1.00 97.56 174 GLY A N 1
ATOM 1390 C CA . GLY A 1 174 ? -13.599 4.021 17.383 1.00 97.56 174 GLY A CA 1
ATOM 1391 C C . GLY A 1 174 ? -12.763 5.273 17.636 1.00 97.56 174 GLY A C 1
ATOM 1392 O O . GLY A 1 174 ? -13.320 6.366 17.673 1.00 97.56 174 GLY A O 1
ATOM 1393 N N . ALA A 1 175 ? -11.431 5.177 17.731 1.00 98.06 175 ALA A N 1
ATOM 1394 C CA . ALA A 1 175 ? -10.574 6.363 17.886 1.00 98.06 175 ALA A CA 1
ATOM 1395 C C . ALA A 1 175 ? -10.704 7.393 16.742 1.00 98.06 175 ALA A C 1
ATOM 1397 O O . ALA A 1 175 ? -10.281 8.541 16.889 1.00 98.06 175 ALA A O 1
ATOM 1398 N N . LEU A 1 176 ? -11.271 6.991 15.598 1.00 98.00 176 LEU A N 1
ATOM 1399 C CA . LEU A 1 176 ? -11.533 7.859 14.446 1.00 98.00 176 LEU A CA 1
ATOM 1400 C C . LEU A 1 176 ? -13.025 8.131 14.196 1.00 98.00 176 LEU A C 1
ATOM 1402 O O . LEU A 1 176 ? -13.349 8.864 13.261 1.00 98.00 176 LEU A O 1
ATOM 1406 N N . SER A 1 177 ? -13.922 7.571 15.010 1.00 96.62 177 SER A N 1
ATOM 1407 C CA . SER A 1 177 ? -15.366 7.700 14.817 1.00 96.62 177 SER A CA 1
ATOM 1408 C C . SER A 1 177 ? -15.825 9.156 14.907 1.00 96.62 177 SER A C 1
ATOM 1410 O O . SER A 1 177 ? -15.319 9.940 15.709 1.00 96.62 177 SER A O 1
ATOM 1412 N N . GLY A 1 178 ? -16.795 9.525 14.067 1.00 96.62 178 GLY A N 1
ATOM 1413 C CA . GLY A 1 178 ? -17.372 10.874 14.049 1.00 96.62 178 GLY A CA 1
ATOM 1414 C C . GLY A 1 178 ? -16.492 11.937 13.382 1.00 96.62 178 GLY A C 1
ATOM 1415 O O . GLY A 1 178 ? -16.839 13.114 13.400 1.00 96.62 178 GLY A O 1
ATOM 1416 N N . ARG A 1 179 ? -15.365 11.548 12.769 1.00 97.56 179 ARG A N 1
ATOM 1417 C CA . ARG A 1 179 ? -14.449 12.475 12.079 1.00 97.56 179 ARG A CA 1
ATOM 1418 C C . ARG A 1 179 ? -14.734 12.632 10.579 1.00 97.56 179 ARG A C 1
ATOM 1420 O O . ARG A 1 179 ? -14.038 13.406 9.922 1.00 97.56 179 ARG A O 1
ATOM 1427 N N . GLY A 1 180 ? -15.706 11.900 10.021 1.00 97.44 180 GLY A N 1
ATOM 1428 C CA . GLY A 1 180 ? -16.034 11.936 8.587 1.00 97.44 180 GLY A CA 1
ATOM 1429 C C . GLY A 1 180 ? -14.853 11.501 7.714 1.00 97.44 180 GLY A C 1
ATOM 1430 O O . GLY A 1 180 ? -14.492 12.164 6.733 1.00 97.44 180 GLY A O 1
ATOM 1431 N N . LEU A 1 181 ? -14.159 10.447 8.139 1.00 98.38 181 LEU A N 1
ATOM 1432 C CA . LEU A 1 181 ? -12.962 9.920 7.479 1.00 98.38 181 LEU A CA 1
ATOM 1433 C C . LEU A 1 181 ? -13.260 8.671 6.642 1.00 98.38 181 LEU A C 1
ATOM 1435 O O . LEU A 1 181 ? -12.387 8.201 5.916 1.00 98.38 181 LEU A O 1
ATOM 1439 N N . GLU A 1 182 ? -14.461 8.128 6.749 1.00 98.44 182 GLU A N 1
ATOM 1440 C CA . GLU A 1 182 ? -14.910 6.911 6.096 1.00 98.44 182 GLU A CA 1
ATOM 1441 C C . GLU A 1 182 ? -15.044 7.142 4.582 1.00 98.44 182 GLU A C 1
ATOM 1443 O O . GLU A 1 182 ? -15.689 8.086 4.127 1.00 98.44 182 GLU A O 1
ATOM 1448 N N . LEU A 1 183 ? -14.390 6.296 3.788 1.00 97.94 183 LEU A N 1
ATOM 1449 C CA . LEU A 1 183 ? -14.470 6.286 2.324 1.00 97.94 183 LEU A CA 1
ATOM 1450 C C . LEU A 1 183 ? -15.535 5.312 1.821 1.00 97.94 183 LEU A C 1
ATOM 1452 O O . LEU A 1 183 ? -16.149 5.568 0.787 1.00 97.94 183 LEU A O 1
ATOM 1456 N N . ALA A 1 184 ? -15.689 4.197 2.532 1.00 97.88 184 ALA A N 1
ATOM 1457 C CA . ALA A 1 184 ? -16.643 3.125 2.293 1.00 97.88 184 ALA A CA 1
ATOM 1458 C C . ALA A 1 184 ? -16.687 2.207 3.526 1.00 97.88 184 ALA A C 1
ATOM 1460 O O . ALA A 1 184 ? -15.854 2.328 4.431 1.00 97.88 184 ALA A O 1
ATOM 1461 N N . TYR A 1 185 ? -17.623 1.266 3.526 1.00 98.31 185 TYR A N 1
ATOM 1462 C CA . TYR A 1 185 ? -17.811 0.251 4.549 1.00 98.31 185 TYR A CA 1
ATOM 1463 C C . TYR A 1 185 ? -17.804 -1.133 3.906 1.00 98.31 185 TYR A C 1
ATOM 1465 O O . TYR A 1 185 ? -18.519 -1.364 2.931 1.00 98.31 185 TYR A O 1
ATOM 1473 N N . VAL A 1 186 ? -17.009 -2.048 4.451 1.00 97.75 186 VAL A N 1
ATOM 1474 C CA . VAL A 1 186 ? -16.942 -3.454 4.028 1.00 97.75 186 VAL A CA 1
ATOM 1475 C C . VAL A 1 186 ? -17.650 -4.352 5.042 1.00 97.75 186 VAL A C 1
ATOM 1477 O O . VAL A 1 186 ? -18.021 -3.911 6.136 1.00 97.75 186 VAL A O 1
ATOM 1480 N N . ALA A 1 187 ? -17.882 -5.609 4.665 1.00 96.25 187 ALA A N 1
ATOM 1481 C CA . ALA A 1 187 ? -18.660 -6.534 5.483 1.00 96.25 187 ALA A CA 1
ATOM 1482 C C . ALA A 1 187 ? -17.874 -7.115 6.665 1.00 96.25 187 ALA A C 1
ATOM 1484 O O . ALA A 1 187 ? -18.441 -7.345 7.732 1.00 96.25 187 ALA A O 1
ATOM 1485 N N . THR A 1 188 ? -16.571 -7.351 6.493 1.00 95.81 188 THR A N 1
ATOM 1486 C CA . THR A 1 188 ? -15.762 -8.044 7.500 1.00 95.81 188 THR A CA 1
ATOM 1487 C C . THR A 1 188 ? -14.462 -7.311 7.811 1.00 95.81 188 THR A C 1
ATOM 1489 O O . THR A 1 188 ? -13.871 -6.632 6.969 1.00 95.81 188 THR A O 1
ATOM 1492 N N . TRP A 1 189 ? -13.971 -7.489 9.041 1.00 95.81 189 TRP A N 1
ATOM 1493 C CA . TRP A 1 189 ? -12.639 -7.018 9.422 1.00 95.81 189 TRP A CA 1
ATOM 1494 C C . TRP A 1 189 ? -11.531 -7.717 8.627 1.00 95.81 189 TRP A C 1
ATOM 1496 O O . TRP A 1 189 ? -10.503 -7.099 8.368 1.00 95.81 189 TRP A O 1
ATOM 1506 N N . ALA A 1 190 ? -11.744 -8.970 8.210 1.00 95.06 190 ALA A N 1
ATOM 1507 C CA . ALA A 1 190 ? -10.795 -9.706 7.381 1.00 95.06 190 ALA A CA 1
ATOM 1508 C C . ALA A 1 190 ? -10.591 -9.017 6.025 1.00 95.06 190 ALA A C 1
ATOM 1510 O O . ALA A 1 190 ? -9.450 -8.777 5.636 1.00 95.06 190 ALA A O 1
ATOM 1511 N N . ASP A 1 191 ? -11.673 -8.621 5.348 1.00 95.00 191 ASP A N 1
ATOM 1512 C CA . ASP A 1 191 ? -11.588 -7.913 4.067 1.00 95.00 191 ASP A CA 1
ATOM 1513 C C . ASP A 1 191 ? -10.831 -6.588 4.210 1.00 95.00 191 ASP A C 1
ATOM 1515 O O . ASP A 1 191 ? -9.872 -6.333 3.478 1.00 95.00 191 ASP A O 1
ATOM 1519 N N . ALA A 1 192 ? -11.200 -5.780 5.212 1.00 96.75 192 ALA A N 1
ATOM 1520 C CA . ALA A 1 192 ? -10.517 -4.522 5.505 1.00 96.75 192 ALA A CA 1
ATOM 1521 C C . ALA A 1 192 ? -9.020 -4.740 5.782 1.00 96.75 192 ALA A C 1
ATOM 1523 O O . ALA A 1 192 ? -8.168 -4.001 5.286 1.00 96.75 192 ALA A O 1
ATOM 1524 N N . PHE A 1 193 ? -8.680 -5.771 6.555 1.00 96.38 193 PHE A N 1
ATOM 1525 C CA . PHE A 1 193 ? -7.304 -6.092 6.912 1.00 96.38 193 PHE A CA 1
ATOM 1526 C C . PHE A 1 193 ? -6.478 -6.559 5.712 1.00 96.38 193 PHE A C 1
ATOM 1528 O O . PHE A 1 193 ? -5.345 -6.107 5.537 1.00 96.38 193 PHE A O 1
ATOM 1535 N N . PHE A 1 194 ? -7.033 -7.412 4.849 1.00 93.88 194 PHE A N 1
ATOM 1536 C CA . PHE A 1 194 ? -6.337 -7.859 3.644 1.00 93.88 194 PHE A CA 1
ATOM 1537 C C . PHE A 1 194 ? -6.141 -6.729 2.638 1.00 93.88 194 PHE A C 1
ATOM 1539 O O . PHE A 1 194 ? -5.040 -6.602 2.103 1.00 93.88 194 PHE A O 1
ATOM 1546 N N . MET A 1 195 ? -7.131 -5.850 2.454 1.00 95.75 195 MET A N 1
ATOM 1547 C CA . MET A 1 195 ? -6.943 -4.621 1.675 1.00 95.75 195 MET A CA 1
ATOM 1548 C C . MET A 1 195 ? -5.781 -3.781 2.218 1.00 95.75 195 MET A C 1
ATOM 1550 O O . MET A 1 195 ? -4.971 -3.259 1.456 1.00 95.75 195 MET A O 1
ATOM 1554 N N . GLN A 1 196 ? -5.656 -3.662 3.541 1.00 96.31 196 GLN A N 1
ATOM 1555 C CA . GLN A 1 196 ? -4.570 -2.908 4.174 1.00 96.31 196 GLN A CA 1
ATOM 1556 C C . GLN A 1 196 ? -3.201 -3.573 4.012 1.00 96.31 196 GLN A C 1
ATOM 1558 O O . GLN A 1 196 ? -2.216 -2.860 3.842 1.00 96.31 196 GLN A O 1
ATOM 1563 N N . ILE A 1 197 ? -3.126 -4.908 4.036 1.00 92.50 197 ILE A N 1
ATOM 1564 C CA . ILE A 1 197 ? -1.885 -5.639 3.735 1.00 92.50 197 ILE A CA 1
ATOM 1565 C C . ILE A 1 197 ? -1.469 -5.422 2.279 1.00 92.50 197 ILE A C 1
ATOM 1567 O O . ILE A 1 197 ? -0.291 -5.193 2.022 1.00 92.50 197 ILE A O 1
ATOM 1571 N N . GLN A 1 198 ? -2.415 -5.500 1.340 1.00 91.62 198 GLN A N 1
ATOM 1572 C CA . GLN A 1 198 ? -2.131 -5.316 -0.087 1.00 91.62 198 GLN A CA 1
ATOM 1573 C C . GLN A 1 198 ? -1.885 -3.845 -0.454 1.00 91.62 198 GLN A C 1
ATOM 1575 O O . GLN A 1 198 ? -1.247 -3.555 -1.460 1.00 91.62 198 GLN A O 1
ATOM 1580 N N . GLY A 1 199 ? -2.377 -2.903 0.356 1.00 92.56 199 GLY A N 1
ATOM 1581 C CA . GLY A 1 199 ? -2.241 -1.467 0.114 1.00 92.56 199 GLY A CA 1
ATOM 1582 C C . GLY A 1 199 ? -3.157 -0.931 -0.992 1.00 92.56 199 GLY A C 1
ATOM 1583 O O . GLY A 1 199 ? -3.045 0.237 -1.356 1.00 92.56 199 GLY A O 1
ATOM 1584 N N . ALA A 1 200 ? -4.074 -1.748 -1.506 1.00 94.31 200 ALA A N 1
ATOM 1585 C CA . ALA A 1 200 ? -5.058 -1.374 -2.516 1.00 94.31 200 ALA A CA 1
ATOM 1586 C C . ALA A 1 200 ? -6.325 -2.235 -2.387 1.00 94.31 200 ALA A C 1
ATOM 1588 O O . ALA A 1 200 ? -6.335 -3.238 -1.670 1.00 94.31 200 ALA A O 1
ATOM 1589 N N . GLY A 1 201 ? -7.391 -1.847 -3.084 1.00 94.75 201 GLY A N 1
ATOM 1590 C CA . GLY A 1 201 ? -8.600 -2.654 -3.212 1.00 94.75 201 GLY A CA 1
ATOM 1591 C C . GLY A 1 201 ? -9.608 -2.064 -4.195 1.00 94.75 201 GLY A C 1
ATOM 1592 O O . GLY A 1 201 ? -9.760 -0.845 -4.293 1.00 94.75 201 GLY A O 1
ATOM 1593 N N . ARG A 1 202 ? -10.328 -2.946 -4.891 1.00 95.88 202 ARG A N 1
ATOM 1594 C CA . ARG A 1 202 ? -11.482 -2.618 -5.735 1.00 95.88 202 ARG A CA 1
ATOM 1595 C C . ARG A 1 202 ? -12.762 -2.953 -4.985 1.00 95.88 202 ARG A C 1
ATOM 1597 O O . ARG A 1 202 ? -13.010 -4.109 -4.656 1.00 95.88 202 ARG A O 1
ATOM 1604 N N . LEU A 1 203 ? -13.555 -1.932 -4.693 1.00 96.50 203 LEU A N 1
ATOM 1605 C CA . LEU A 1 203 ? -14.797 -2.070 -3.951 1.00 96.50 203 LEU A CA 1
ATOM 1606 C C . LEU A 1 203 ? -15.961 -2.108 -4.932 1.00 96.50 203 LEU A C 1
ATOM 1608 O O . LEU A 1 203 ? -16.215 -1.110 -5.602 1.00 96.50 203 LEU A O 1
ATOM 1612 N N . HIS A 1 204 ? -16.660 -3.235 -4.992 1.00 96.56 204 HIS A N 1
ATOM 1613 C CA . HIS A 1 204 ? -17.912 -3.364 -5.733 1.00 96.56 204 HIS A CA 1
ATOM 1614 C C . HIS A 1 204 ? -19.041 -2.814 -4.871 1.00 96.56 204 HIS A C 1
ATOM 1616 O O . HIS A 1 204 ? -19.282 -3.294 -3.761 1.00 96.56 204 HIS A O 1
ATOM 1622 N N . LEU A 1 205 ? -19.671 -1.743 -5.343 1.00 95.81 205 LEU A N 1
ATOM 1623 C CA . LEU A 1 205 ? -20.750 -1.069 -4.638 1.00 95.81 205 LEU A CA 1
ATOM 1624 C C . LEU A 1 205 ? -22.102 -1.669 -5.024 1.00 95.81 205 LEU A C 1
ATOM 1626 O O . LEU A 1 205 ? -22.285 -2.233 -6.100 1.00 95.81 205 LEU A O 1
ATOM 1630 N N . LYS A 1 206 ? -23.090 -1.499 -4.142 1.00 90.50 206 LYS A N 1
ATOM 1631 C CA . LYS A 1 206 ? -24.455 -2.020 -4.340 1.00 90.5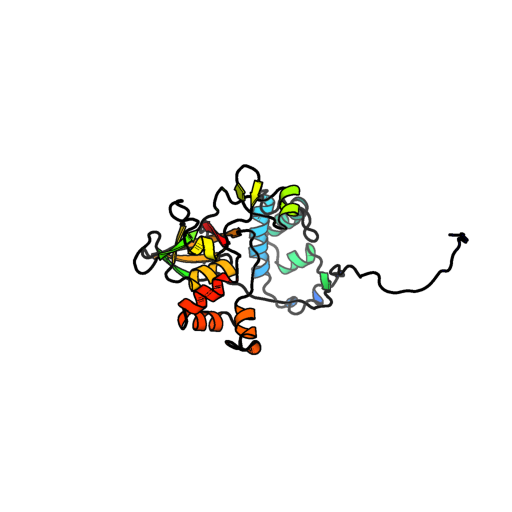0 206 LYS A CA 1
ATOM 1632 C C . LYS A 1 206 ? -25.152 -1.530 -5.611 1.00 90.50 206 LYS A C 1
ATOM 1634 O O . LYS A 1 206 ? -26.082 -2.184 -6.069 1.00 90.50 206 LYS A O 1
ATOM 1639 N N . ASP A 1 207 ? -24.755 -0.373 -6.133 1.00 89.88 207 ASP A N 1
ATOM 1640 C CA . ASP A 1 207 ? -25.286 0.202 -7.373 1.00 89.88 207 ASP A CA 1
ATOM 1641 C C . ASP A 1 207 ? -24.586 -0.337 -8.637 1.00 89.88 207 ASP A C 1
ATOM 1643 O O . ASP A 1 207 ? -24.905 0.090 -9.744 1.00 89.88 207 ASP A O 1
ATOM 1647 N N . GLY A 1 208 ? -23.648 -1.280 -8.483 1.00 91.62 208 GLY A N 1
ATOM 1648 C CA . GLY A 1 208 ? -22.858 -1.868 -9.564 1.00 91.62 208 GLY A CA 1
ATOM 1649 C C . GLY A 1 208 ? -21.625 -1.051 -9.951 1.00 91.62 208 GLY A C 1
ATOM 1650 O O . GLY A 1 208 ? -20.859 -1.485 -10.810 1.00 91.62 208 GLY A O 1
ATOM 1651 N N . SER A 1 209 ? -21.404 0.115 -9.337 1.00 93.31 209 SER A N 1
ATOM 1652 C CA . SER A 1 209 ? -20.195 0.900 -9.571 1.00 93.31 209 SER A CA 1
ATOM 1653 C C . SER A 1 209 ? -18.989 0.329 -8.817 1.00 93.31 209 SER A C 1
ATOM 1655 O O . SER A 1 209 ? -19.121 -0.374 -7.812 1.00 93.31 209 SER A O 1
ATOM 1657 N N . VAL A 1 210 ? -17.786 0.643 -9.304 1.00 94.88 210 VAL A N 1
ATOM 1658 C CA . VAL A 1 210 ? -16.526 0.231 -8.677 1.00 94.88 210 VAL A CA 1
ATOM 1659 C C . VAL A 1 210 ? -15.832 1.447 -8.083 1.00 94.88 210 VAL A C 1
ATOM 1661 O O . VAL A 1 210 ? -15.579 2.434 -8.771 1.00 94.88 210 VAL A O 1
ATOM 1664 N N . LEU A 1 211 ? -15.470 1.358 -6.806 1.00 95.00 211 LEU A N 1
ATOM 1665 C CA . LEU A 1 211 ? -14.610 2.323 -6.135 1.00 95.00 211 LEU A CA 1
ATOM 1666 C C . LEU A 1 211 ? -13.210 1.730 -5.967 1.00 95.00 211 LEU A C 1
ATOM 1668 O O . LEU A 1 211 ? -13.004 0.801 -5.188 1.00 95.00 211 LEU A O 1
ATOM 1672 N N . ARG A 1 212 ? -12.224 2.297 -6.664 1.00 95.81 212 ARG A N 1
ATOM 1673 C CA . ARG A 1 212 ? -10.825 1.883 -6.532 1.00 95.81 212 ARG A CA 1
ATOM 1674 C C . ARG A 1 212 ? -10.124 2.681 -5.438 1.00 95.81 212 ARG A C 1
ATOM 1676 O O . ARG A 1 212 ? -10.141 3.915 -5.441 1.00 95.81 212 ARG A O 1
ATOM 1683 N N . LEU A 1 213 ? -9.508 1.979 -4.495 1.00 96.19 213 LEU A N 1
ATOM 1684 C CA . LEU A 1 213 ? -8.774 2.558 -3.379 1.00 96.19 213 LEU A CA 1
ATOM 1685 C C . LEU A 1 213 ? -7.301 2.163 -3.452 1.00 96.19 213 LEU A C 1
ATOM 1687 O O . LEU A 1 213 ? -6.968 0.995 -3.622 1.00 96.19 213 LEU A O 1
ATOM 1691 N N . GLY A 1 214 ? -6.422 3.141 -3.261 1.00 94.69 214 GLY A N 1
ATOM 1692 C CA . GLY A 1 214 ? -4.978 2.940 -3.172 1.00 94.69 214 GLY A CA 1
ATOM 1693 C C . GLY A 1 214 ? -4.413 3.477 -1.867 1.00 94.69 214 GLY A C 1
ATOM 1694 O O . GLY A 1 214 ? -5.034 4.307 -1.198 1.00 94.69 214 GLY A O 1
ATOM 1695 N N . TYR A 1 215 ? -3.217 3.021 -1.511 1.00 95.50 215 TYR A N 1
ATOM 1696 C CA . TYR A 1 215 ? -2.483 3.475 -0.337 1.00 95.50 215 TYR A CA 1
ATOM 1697 C C . TYR A 1 215 ? -2.348 5.004 -0.316 1.00 95.50 215 TYR A C 1
ATOM 1699 O O . TYR A 1 215 ? -1.971 5.632 -1.310 1.00 95.50 215 TYR A O 1
ATOM 1707 N N . ALA A 1 216 ? -2.629 5.602 0.841 1.00 94.69 216 ALA A N 1
ATOM 1708 C CA . ALA A 1 216 ? -2.392 7.019 1.104 1.00 94.69 216 ALA A CA 1
ATOM 1709 C C . ALA A 1 216 ? -1.388 7.236 2.238 1.00 94.69 216 ALA A C 1
ATOM 1711 O O . ALA A 1 216 ? -0.555 8.137 2.156 1.00 94.69 216 ALA A O 1
ATOM 1712 N N . ALA A 1 217 ? -1.481 6.450 3.313 1.00 95.06 217 ALA A N 1
ATOM 1713 C CA . ALA A 1 217 ? -0.589 6.550 4.464 1.00 95.06 217 ALA A CA 1
ATOM 1714 C C . ALA A 1 217 ? -0.657 5.303 5.352 1.00 95.06 217 ALA A C 1
ATOM 1716 O O . ALA A 1 217 ? -1.580 4.499 5.251 1.00 95.06 217 ALA A O 1
ATOM 1717 N N . LYS A 1 218 ? 0.279 5.201 6.297 1.00 95.88 218 LYS A N 1
ATOM 1718 C CA . LYS A 1 218 ? 0.244 4.248 7.412 1.00 95.88 218 LYS A CA 1
ATOM 1719 C C . LYS A 1 218 ? 0.363 4.981 8.743 1.00 95.88 218 LYS A C 1
ATOM 1721 O O . LYS A 1 218 ? 0.981 6.040 8.804 1.00 95.88 218 LYS A O 1
ATOM 1726 N N . SER A 1 219 ? -0.166 4.396 9.814 1.00 96.12 219 SER A N 1
ATOM 1727 C CA . SER A 1 219 ? -0.160 4.976 11.169 1.00 96.12 219 SER A CA 1
ATOM 1728 C C . SER A 1 219 ? 1.235 5.163 11.789 1.00 96.12 219 SER A C 1
ATOM 1730 O O . SER A 1 219 ? 1.349 5.754 12.856 1.00 96.12 219 SER A O 1
ATOM 1732 N N . GLY A 1 220 ? 2.296 4.635 11.167 1.00 93.69 220 GLY A N 1
ATOM 1733 C CA . GLY A 1 220 ? 3.666 4.650 11.702 1.00 93.69 220 GLY A CA 1
ATOM 1734 C C . GLY A 1 220 ? 3.943 3.562 12.748 1.00 93.69 220 GLY A C 1
ATOM 1735 O O . GLY A 1 220 ? 5.100 3.305 13.065 1.00 93.69 220 GLY A O 1
ATOM 1736 N N . ARG A 1 221 ? 2.898 2.880 13.229 1.00 96.06 221 ARG A N 1
ATOM 1737 C CA . ARG A 1 221 ? 2.975 1.764 14.180 1.00 96.06 221 ARG A CA 1
ATOM 1738 C C . ARG A 1 221 ? 3.634 0.517 13.566 1.00 96.06 221 ARG A C 1
ATOM 1740 O O . ARG A 1 221 ? 3.522 0.316 12.347 1.00 96.06 221 ARG A O 1
ATOM 1747 N N . PRO A 1 222 ? 4.286 -0.327 14.390 1.00 94.94 222 PRO A N 1
ATOM 1748 C CA . PRO A 1 222 ? 5.011 -1.499 13.912 1.00 94.94 222 PRO A CA 1
ATOM 1749 C C . PRO A 1 222 ? 4.085 -2.521 13.247 1.00 94.94 222 PRO A C 1
ATOM 1751 O O . PRO A 1 222 ? 2.940 -2.720 13.660 1.00 94.94 222 PRO A O 1
ATOM 1754 N N . TYR A 1 223 ? 4.608 -3.171 12.208 1.00 95.44 223 TYR A N 1
ATOM 1755 C CA . TYR A 1 223 ? 3.937 -4.270 11.526 1.00 95.44 223 TYR A CA 1
ATOM 1756 C C . TYR A 1 223 ? 4.273 -5.604 12.193 1.00 95.44 223 TYR A C 1
ATOM 1758 O O . TYR A 1 223 ? 5.443 -5.891 12.445 1.00 95.44 223 TYR A O 1
ATOM 1766 N N . THR A 1 224 ? 3.254 -6.441 12.385 1.00 96.31 224 THR A N 1
ATOM 1767 C CA . THR A 1 224 ? 3.409 -7.822 12.861 1.00 96.31 224 THR A CA 1
ATOM 1768 C C . THR A 1 224 ? 2.754 -8.784 11.873 1.00 96.31 224 THR A C 1
ATOM 1770 O O . THR A 1 224 ? 1.577 -8.632 11.541 1.00 96.31 224 THR A O 1
ATOM 1773 N N . SER A 1 225 ? 3.494 -9.801 11.424 1.00 94.50 225 SER A N 1
ATOM 1774 C CA . SER A 1 225 ? 2.970 -10.843 10.531 1.00 94.50 225 SER A CA 1
ATOM 1775 C C . SER A 1 225 ? 2.030 -11.783 11.287 1.00 94.50 225 SER A C 1
ATOM 1777 O O . SER A 1 225 ? 2.479 -12.637 12.051 1.00 94.50 225 SER A O 1
ATOM 1779 N N . ILE A 1 226 ? 0.720 -11.674 11.042 1.00 94.62 226 ILE A N 1
ATOM 1780 C CA . ILE A 1 226 ? -0.262 -12.591 11.644 1.00 94.62 226 ILE A CA 1
ATOM 1781 C C . ILE A 1 226 ? -0.090 -14.033 11.152 1.00 94.62 226 ILE A C 1
ATOM 1783 O O . ILE A 1 226 ? -0.370 -14.968 11.894 1.00 94.62 226 ILE A O 1
ATOM 1787 N N . GLY A 1 227 ? 0.420 -14.222 9.930 1.00 93.81 227 GLY A N 1
ATOM 1788 C CA . GLY A 1 227 ? 0.708 -15.550 9.397 1.00 93.81 227 GLY A CA 1
ATOM 1789 C C . GLY A 1 227 ? 1.834 -16.239 10.168 1.00 93.81 227 GLY A C 1
ATOM 1790 O O . GLY A 1 227 ? 1.731 -17.422 10.476 1.00 93.81 227 GLY A O 1
ATOM 1791 N N . SER A 1 228 ? 2.869 -15.484 10.554 1.00 93.31 228 SER A N 1
ATOM 1792 C CA . SER A 1 228 ? 3.936 -16.001 11.418 1.00 93.31 228 SER A CA 1
ATOM 1793 C C . SER A 1 228 ? 3.394 -16.385 12.793 1.00 93.31 228 SER A C 1
ATOM 1795 O O . SER A 1 228 ? 3.674 -17.484 13.257 1.00 93.31 228 SER A O 1
ATOM 1797 N N . LEU A 1 229 ? 2.547 -15.541 13.393 1.00 95.94 229 LEU A N 1
ATOM 1798 C CA . LEU A 1 229 ? 1.921 -15.832 14.688 1.00 95.94 229 LEU A CA 1
ATOM 1799 C C . LEU A 1 229 ? 1.043 -17.094 14.649 1.00 95.94 229 LEU A C 1
ATOM 1801 O O . LEU A 1 229 ? 1.063 -17.882 15.591 1.00 95.94 229 LEU A O 1
ATOM 1805 N N . LEU A 1 230 ? 0.292 -17.313 13.563 1.00 96.06 230 LEU A N 1
ATOM 1806 C CA . LEU A 1 230 ? -0.506 -18.532 13.372 1.00 96.06 230 LEU A CA 1
ATOM 1807 C C . LEU A 1 230 ? 0.365 -19.784 13.258 1.00 96.06 230 LEU A C 1
ATOM 1809 O O . LEU A 1 230 ? -0.004 -20.833 13.785 1.00 96.06 230 LEU A O 1
ATOM 1813 N N . ALA A 1 231 ? 1.512 -19.674 12.588 1.00 95.44 231 ALA A N 1
ATOM 1814 C CA . ALA A 1 231 ? 2.465 -20.771 12.477 1.00 95.44 231 ALA A CA 1
ATOM 1815 C C . ALA A 1 231 ? 3.161 -21.077 13.806 1.00 95.44 231 ALA A C 1
ATOM 1817 O O . ALA A 1 231 ? 3.250 -22.239 14.192 1.00 95.44 231 ALA A O 1
ATOM 1818 N N . GLU A 1 232 ? 3.595 -20.049 14.534 1.00 94.75 232 GLU A N 1
ATOM 1819 C CA . GLU A 1 232 ? 4.210 -20.180 15.861 1.00 94.75 232 GLU A CA 1
ATOM 1820 C C . GLU A 1 232 ? 3.250 -20.796 16.884 1.00 94.75 232 GLU A C 1
ATOM 1822 O O . GLU A 1 232 ? 3.660 -21.612 17.705 1.00 94.75 232 GLU A O 1
ATOM 1827 N N . ALA A 1 233 ? 1.962 -20.459 16.803 1.00 93.75 233 ALA A N 1
ATOM 1828 C CA . ALA A 1 233 ? 0.922 -21.040 17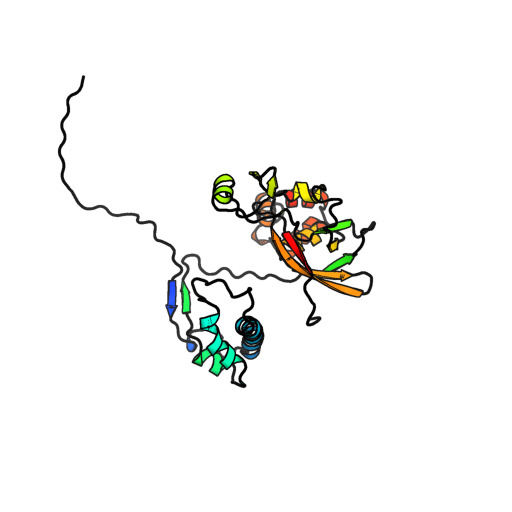.646 1.00 93.75 233 ALA A CA 1
ATOM 1829 C C . ALA A 1 233 ? 0.498 -22.462 17.220 1.00 93.75 233 ALA A C 1
ATOM 1831 O O . ALA A 1 233 ? -0.363 -23.055 17.865 1.00 93.75 233 ALA A O 1
ATOM 1832 N N . GLY A 1 234 ? 1.049 -23.006 16.127 1.00 93.88 234 GLY A N 1
ATOM 1833 C CA . GLY A 1 234 ? 0.689 -24.327 15.600 1.00 93.88 234 GLY A CA 1
ATOM 1834 C C . GLY A 1 234 ? -0.706 -24.406 14.965 1.00 93.88 234 GLY A C 1
ATOM 1835 O O . GLY A 1 234 ? -1.172 -25.501 14.662 1.00 93.88 234 GLY A O 1
ATOM 1836 N N . VAL A 1 235 ? -1.370 -23.266 14.739 1.00 94.94 235 VAL A N 1
ATOM 1837 C CA . VAL A 1 235 ? -2.725 -23.196 14.163 1.00 94.94 235 VAL A CA 1
ATOM 1838 C C . VAL A 1 235 ? -2.696 -23.511 12.668 1.00 94.94 235 VAL A C 1
ATOM 1840 O O . VAL A 1 235 ? -3.526 -24.266 12.168 1.00 94.94 235 VAL A O 1
ATOM 1843 N N . ILE A 1 236 ? -1.716 -22.955 11.949 1.00 93.06 236 ILE A N 1
ATOM 1844 C CA . ILE A 1 236 ? -1.472 -23.255 10.534 1.00 93.06 236 ILE A CA 1
ATOM 1845 C C . ILE A 1 236 ? 0.008 -23.607 10.375 1.00 93.06 236 ILE A C 1
ATOM 1847 O O . ILE A 1 236 ? 0.840 -22.721 10.547 1.00 93.06 236 ILE A O 1
ATOM 1851 N N . PRO A 1 237 ? 0.371 -24.852 10.013 1.00 92.31 237 PRO A N 1
ATOM 1852 C CA . PRO A 1 237 ? 1.771 -25.219 9.805 1.00 92.31 237 PRO A CA 1
ATOM 1853 C C . PRO A 1 237 ? 2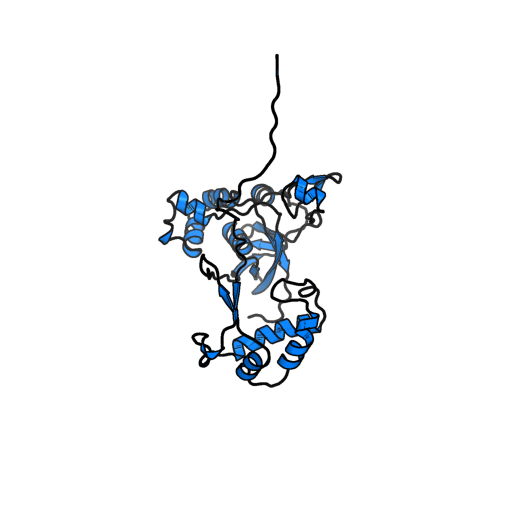.457 -24.301 8.786 1.00 92.31 237 PRO A C 1
ATOM 1855 O O . PRO A 1 237 ? 1.827 -23.859 7.821 1.00 92.31 237 PRO A O 1
ATOM 1858 N N . ARG A 1 238 ? 3.748 -24.013 8.977 1.00 90.44 238 ARG A N 1
ATOM 1859 C CA . ARG A 1 238 ? 4.474 -23.000 8.192 1.00 90.44 238 ARG A CA 1
ATOM 1860 C C . ARG A 1 238 ? 4.521 -23.337 6.701 1.00 90.44 238 ARG A C 1
ATOM 1862 O O . ARG A 1 238 ? 4.365 -22.456 5.865 1.00 90.44 238 ARG A O 1
ATOM 1869 N N . GLU A 1 239 ? 4.641 -24.617 6.376 1.00 91.69 239 GLU A N 1
ATOM 1870 C CA . GLU A 1 239 ? 4.646 -25.176 5.015 1.00 91.69 239 GLU A CA 1
ATOM 1871 C C . GLU A 1 239 ? 3.270 -25.052 4.354 1.00 91.69 239 GLU A C 1
ATOM 1873 O O . GLU A 1 239 ? 3.119 -25.108 3.136 1.00 91.69 239 GLU A O 1
ATOM 1878 N N . LYS A 1 240 ? 2.238 -24.915 5.186 1.00 90.00 240 LYS A N 1
ATOM 1879 C CA . LYS A 1 240 ? 0.849 -24.775 4.786 1.00 90.00 240 LYS A CA 1
ATOM 1880 C C . LYS A 1 240 ? 0.391 -23.320 4.767 1.00 90.00 240 LYS A C 1
ATOM 1882 O O . LYS A 1 240 ? -0.739 -23.082 4.338 1.00 90.00 240 LYS A O 1
ATOM 1887 N N . LEU A 1 241 ? 1.216 -22.370 5.199 1.00 89.81 241 LEU A N 1
ATOM 1888 C CA . LEU A 1 241 ? 0.835 -20.974 5.335 1.00 89.81 241 LEU A CA 1
ATOM 1889 C C . LEU A 1 241 ? 0.624 -20.330 3.958 1.00 89.81 241 LEU A C 1
ATOM 1891 O O . LEU A 1 241 ? 1.520 -20.281 3.124 1.00 89.81 241 LEU A O 1
ATOM 1895 N N . SER A 1 242 ? -0.583 -19.824 3.725 1.00 89.75 242 SER A N 1
ATOM 1896 C CA . SER A 1 242 ? -0.949 -19.079 2.517 1.00 89.75 242 SER A CA 1
ATOM 1897 C C . SER A 1 242 ? -2.026 -18.061 2.860 1.00 89.75 242 SER A C 1
ATOM 1899 O O . SER A 1 242 ? -2.752 -18.235 3.843 1.00 89.75 242 SER A O 1
ATOM 1901 N N . MET A 1 243 ? -2.162 -17.012 2.047 1.00 85.88 243 MET A N 1
ATOM 1902 C CA . MET A 1 243 ? -3.213 -16.013 2.249 1.00 85.88 243 MET A CA 1
ATOM 1903 C C . MET A 1 243 ? -4.605 -16.658 2.264 1.00 85.88 243 MET A C 1
ATOM 1905 O O . MET A 1 243 ? -5.421 -16.321 3.115 1.00 85.88 243 MET A O 1
ATOM 1909 N N . GLN A 1 244 ? -4.851 -17.619 1.373 1.00 89.00 244 GLN A N 1
ATOM 1910 C CA . GLN A 1 244 ? -6.124 -18.329 1.255 1.00 89.00 244 GLN A CA 1
ATOM 1911 C C . GLN A 1 244 ? -6.461 -19.085 2.543 1.00 89.00 244 GLN A C 1
ATOM 1913 O O . GLN A 1 244 ? -7.579 -18.992 3.038 1.00 89.00 244 GLN A O 1
ATOM 1918 N N . ARG A 1 245 ? -5.484 -19.789 3.129 1.00 92.81 245 ARG A N 1
ATOM 1919 C CA . ARG A 1 245 ? -5.697 -20.523 4.385 1.00 92.81 245 ARG A CA 1
ATOM 1920 C C . ARG A 1 245 ? -5.850 -19.611 5.590 1.00 92.81 245 ARG A C 1
ATOM 1922 O O . ARG A 1 245 ? -6.665 -19.907 6.454 1.00 92.81 245 ARG A O 1
ATOM 1929 N N . ILE A 1 246 ? -5.099 -18.510 5.642 1.00 93.62 246 ILE A N 1
ATOM 1930 C CA . ILE A 1 246 ? -5.277 -17.504 6.695 1.00 93.62 246 ILE A CA 1
ATOM 1931 C C . ILE A 1 246 ? -6.687 -16.917 6.599 1.00 93.62 246 ILE A C 1
ATOM 1933 O O . ILE A 1 246 ? -7.374 -16.847 7.610 1.00 93.62 246 ILE A O 1
ATOM 1937 N N . ARG A 1 247 ? -7.144 -16.552 5.394 1.00 91.75 247 ARG A N 1
ATOM 1938 C CA . ARG A 1 247 ? -8.487 -16.004 5.181 1.00 91.75 247 ARG A CA 1
ATOM 1939 C C . ARG A 1 247 ? -9.578 -16.987 5.602 1.00 91.75 247 ARG A C 1
ATOM 1941 O O . ARG A 1 247 ? -10.433 -16.598 6.385 1.00 91.75 247 ARG A O 1
ATOM 1948 N N . LEU A 1 248 ? -9.487 -18.248 5.175 1.00 93.50 248 LEU A N 1
ATOM 1949 C CA . LEU A 1 248 ? -10.429 -19.294 5.582 1.00 93.50 248 LEU A CA 1
ATOM 1950 C C . LEU A 1 248 ? -10.490 -19.434 7.110 1.00 93.50 248 LEU A C 1
ATOM 1952 O O . LEU A 1 248 ? -11.565 -19.395 7.697 1.00 93.50 248 LEU A O 1
ATOM 1956 N N . TRP A 1 249 ? -9.331 -19.508 7.772 1.00 95.94 249 TRP A N 1
ATOM 1957 C CA . TRP A 1 249 ? -9.284 -19.582 9.231 1.00 95.94 249 TRP A CA 1
ATOM 1958 C C . TRP A 1 249 ? -9.934 -18.358 9.895 1.00 95.94 249 TRP A C 1
ATOM 1960 O O . TRP A 1 249 ? -10.622 -18.500 10.905 1.00 95.94 249 TRP A O 1
ATOM 1970 N N . MET A 1 250 ? -9.744 -17.158 9.333 1.00 95.56 250 MET A N 1
ATOM 1971 C CA . MET A 1 250 ? -10.356 -15.932 9.851 1.00 95.56 250 MET A CA 1
ATOM 1972 C C . MET A 1 250 ? -11.876 -15.900 9.667 1.00 95.56 250 MET A C 1
ATOM 1974 O O . MET A 1 250 ? -12.571 -15.370 10.531 1.00 95.56 250 MET A O 1
ATOM 1978 N N . GLU A 1 251 ? -12.385 -16.458 8.568 1.00 92.69 251 GLU A N 1
ATOM 1979 C CA . GLU A 1 251 ? -13.821 -16.600 8.300 1.00 92.69 251 GLU A CA 1
ATOM 1980 C C . GLU A 1 251 ? -14.476 -17.591 9.273 1.00 92.69 251 GLU A C 1
ATOM 1982 O O . GLU A 1 251 ? -15.560 -17.324 9.788 1.00 92.69 251 GLU A O 1
ATOM 1987 N N . GLU A 1 252 ? -13.789 -18.690 9.592 1.00 95.88 252 GLU A N 1
ATOM 1988 C CA . GLU A 1 252 ? -14.245 -19.696 10.562 1.00 95.88 252 GLU A CA 1
ATOM 1989 C C . GLU A 1 252 ? -14.118 -19.227 12.025 1.00 95.88 252 GLU A C 1
ATOM 1991 O O . GLU A 1 252 ? -14.839 -19.712 12.895 1.00 95.88 252 GLU A O 1
ATOM 1996 N N . ASN A 1 253 ? -13.215 -18.280 12.316 1.00 96.38 253 ASN A N 1
ATOM 1997 C CA . ASN A 1 253 ? -12.886 -17.834 13.677 1.00 96.38 253 ASN A CA 1
ATOM 1998 C C . ASN A 1 253 ? -12.881 -16.294 13.810 1.00 96.38 253 ASN A C 1
ATOM 2000 O O . ASN A 1 253 ? -11.864 -15.717 14.209 1.00 96.38 253 ASN A O 1
ATOM 2004 N N . PRO A 1 254 ? -13.988 -15.588 13.512 1.00 94.38 254 PRO A N 1
ATOM 2005 C CA . PRO A 1 254 ? -13.986 -14.133 13.319 1.00 94.38 254 PRO A CA 1
ATOM 2006 C C . PRO A 1 254 ? -13.565 -13.326 14.558 1.00 94.38 254 PRO A C 1
ATOM 2008 O O . PRO A 1 254 ? -12.864 -12.318 14.435 1.00 94.38 254 PRO A O 1
ATOM 2011 N N . GLU A 1 255 ? -13.944 -13.759 15.762 1.00 95.31 255 GLU A N 1
ATOM 2012 C CA . GLU A 1 255 ? -13.550 -13.087 17.008 1.00 95.31 255 GLU A CA 1
ATOM 2013 C C . GLU A 1 255 ? -12.049 -13.261 17.286 1.00 95.31 255 GLU A C 1
ATOM 2015 O O . GLU A 1 255 ? -11.323 -12.278 17.466 1.00 95.31 255 GLU A O 1
ATOM 2020 N N . ALA A 1 256 ? -11.554 -14.503 17.244 1.00 96.56 256 ALA A N 1
ATOM 2021 C CA . ALA A 1 256 ? -10.137 -14.805 17.438 1.00 96.56 256 ALA A CA 1
ATOM 2022 C C . ALA A 1 256 ? -9.266 -14.128 16.369 1.00 96.56 256 ALA A C 1
ATOM 2024 O O . ALA A 1 256 ? -8.207 -13.580 16.680 1.00 96.56 256 ALA A O 1
ATOM 2025 N N . ALA A 1 257 ? -9.741 -14.094 15.123 1.00 96.38 257 ALA A N 1
ATOM 2026 C CA . ALA A 1 257 ? -9.112 -13.373 14.030 1.00 96.38 257 ALA A CA 1
ATOM 2027 C C . ALA A 1 257 ? -8.998 -11.880 14.325 1.00 96.38 257 ALA A C 1
ATOM 2029 O O . ALA A 1 257 ? -7.931 -11.303 14.121 1.00 96.38 257 ALA A O 1
ATOM 2030 N N . ARG A 1 258 ? -10.051 -11.248 14.857 1.00 95.56 258 ARG A N 1
ATOM 2031 C CA . ARG A 1 258 ? -10.011 -9.833 15.250 1.00 95.56 258 ARG A CA 1
ATOM 2032 C C . ARG A 1 258 ? -8.955 -9.566 16.319 1.00 95.56 258 ARG A C 1
ATOM 2034 O O . ARG A 1 258 ? -8.145 -8.652 16.168 1.00 95.56 258 ARG A O 1
ATOM 2041 N N . HIS A 1 259 ? -8.895 -10.402 17.351 1.00 96.69 259 HIS A N 1
ATOM 2042 C CA . HIS A 1 259 ? -7.863 -10.294 18.383 1.00 96.69 259 HIS A CA 1
ATOM 2043 C C . HIS A 1 259 ? -6.448 -10.514 17.835 1.00 96.69 259 HIS A C 1
ATOM 2045 O O . HIS A 1 259 ? -5.520 -9.795 18.218 1.00 96.69 259 HIS A O 1
ATOM 2051 N N . LEU A 1 260 ? -6.275 -11.469 16.920 1.00 97.12 260 LEU A N 1
ATOM 2052 C CA . LEU A 1 260 ? -5.000 -11.715 16.256 1.00 97.12 260 LEU A CA 1
ATOM 2053 C C . LEU A 1 260 ? -4.582 -10.525 15.383 1.00 97.12 260 LEU A C 1
ATOM 2055 O O . LEU A 1 260 ? -3.428 -10.104 15.445 1.00 97.12 260 LEU A O 1
ATOM 2059 N N . MET A 1 261 ? -5.507 -9.948 14.610 1.00 97.38 261 MET A N 1
ATOM 2060 C CA . MET A 1 261 ? -5.244 -8.773 13.774 1.00 97.38 261 MET A CA 1
ATOM 2061 C C . MET A 1 261 ? -4.711 -7.604 14.599 1.00 97.38 261 MET A C 1
ATOM 2063 O O . MET A 1 261 ? -3.775 -6.939 14.164 1.00 97.38 261 MET A O 1
ATOM 2067 N N . TRP A 1 262 ? -5.211 -7.395 15.820 1.00 98.19 262 TRP A N 1
ATOM 2068 C CA . TRP A 1 262 ? -4.721 -6.347 16.726 1.00 98.19 262 TRP A CA 1
ATOM 2069 C C . TRP A 1 262 ? -3.265 -6.507 17.172 1.00 98.19 262 TRP A C 1
ATOM 2071 O O . TRP A 1 262 ? -2.682 -5.539 17.656 1.00 98.19 262 TRP A O 1
ATOM 2081 N N . ARG A 1 263 ? -2.647 -7.680 16.982 1.00 97.94 263 ARG A N 1
ATOM 2082 C CA . ARG A 1 263 ? -1.197 -7.857 17.180 1.00 97.94 263 ARG A CA 1
ATOM 2083 C C . ARG A 1 263 ? -0.376 -7.093 16.142 1.00 97.94 263 ARG A C 1
ATOM 2085 O O . ARG A 1 263 ? 0.776 -6.759 16.408 1.00 97.94 263 ARG A O 1
ATOM 2092 N N . ASN A 1 264 ? -0.955 -6.814 14.976 1.00 98.00 264 ASN A N 1
ATOM 2093 C CA . ASN A 1 264 ? -0.415 -5.876 14.005 1.00 98.00 264 ASN A CA 1
ATOM 2094 C C . ASN A 1 264 ? -0.907 -4.460 14.342 1.00 98.00 264 ASN A C 1
ATOM 2096 O O . ASN A 1 264 ? -2.003 -4.068 13.942 1.00 98.00 264 ASN A O 1
ATOM 2100 N N . GLU A 1 265 ? -0.099 -3.678 15.064 1.00 97.94 265 GLU A N 1
ATOM 2101 C CA . GLU A 1 265 ? -0.472 -2.303 15.430 1.00 97.94 265 GLU A CA 1
ATOM 2102 C C . GLU A 1 265 ? -0.550 -1.362 14.218 1.00 97.94 265 GLU A C 1
ATOM 2104 O O . GLU A 1 265 ? -1.213 -0.321 14.289 1.00 97.94 265 GLU A O 1
ATOM 2109 N N . SER A 1 266 ? 0.115 -1.717 13.115 1.00 97.44 266 SER A N 1
ATOM 2110 C CA . SER A 1 266 ? 0.103 -0.953 11.872 1.00 97.44 266 SER A CA 1
ATOM 2111 C C . SER A 1 266 ? -1.291 -0.893 11.253 1.00 97.44 266 SER A C 1
ATOM 2113 O O . SER A 1 266 ? -1.980 -1.908 11.113 1.00 97.44 266 SER A O 1
ATOM 2115 N N . PHE A 1 267 ? -1.690 0.306 10.830 1.00 98.31 267 PHE A N 1
ATOM 2116 C CA . PHE A 1 267 ? -2.959 0.567 10.159 1.00 98.31 267 PHE A CA 1
ATOM 2117 C C . PHE A 1 267 ? -2.714 1.380 8.889 1.00 98.31 267 PHE A C 1
ATOM 2119 O O . PHE A 1 267 ? -1.944 2.343 8.914 1.00 98.31 267 PHE A O 1
ATOM 2126 N N . VAL A 1 268 ? -3.362 0.994 7.789 1.00 98.12 268 VAL A N 1
ATOM 2127 C CA . VAL A 1 268 ? -3.227 1.647 6.480 1.00 98.12 268 VAL A CA 1
ATOM 2128 C C . VAL A 1 268 ? -4.473 2.473 6.175 1.00 98.12 268 VAL A C 1
ATOM 2130 O O . VAL A 1 268 ? -5.601 2.028 6.381 1.00 98.12 268 VAL A O 1
ATOM 2133 N N . PHE A 1 269 ? -4.237 3.682 5.676 1.00 98.38 269 PHE A N 1
ATOM 2134 C CA . PHE A 1 269 ? -5.235 4.629 5.202 1.00 98.38 269 PHE A CA 1
ATOM 2135 C C . PHE A 1 269 ? -5.187 4.718 3.681 1.00 98.38 269 PHE A C 1
ATOM 2137 O O . PHE A 1 269 ? -4.114 4.618 3.078 1.00 98.38 269 PHE A O 1
ATOM 2144 N N . PHE A 1 270 ? -6.339 4.979 3.074 1.00 98.31 270 PHE A N 1
ATOM 2145 C CA . PHE A 1 270 ? -6.506 4.943 1.626 1.00 98.31 270 PHE A CA 1
ATOM 2146 C C . PHE A 1 270 ? -6.835 6.311 1.029 1.00 98.31 270 PHE A C 1
ATOM 2148 O O . PHE A 1 270 ? -7.174 7.273 1.720 1.00 98.31 270 PHE A O 1
ATOM 2155 N N . ARG A 1 271 ? -6.734 6.390 -0.293 1.00 96.44 271 ARG A N 1
ATOM 2156 C CA . ARG A 1 271 ? -7.269 7.461 -1.133 1.00 96.44 271 ARG A CA 1
ATOM 2157 C C . ARG A 1 271 ? -8.043 6.834 -2.283 1.00 96.44 271 ARG A C 1
ATOM 2159 O O . ARG A 1 271 ? -7.727 5.721 -2.701 1.00 96.44 271 ARG A O 1
ATOM 2166 N N . LYS A 1 272 ? -9.037 7.558 -2.793 1.00 96.00 272 LYS A N 1
ATOM 2167 C CA . LYS A 1 272 ? -9.714 7.179 -4.035 1.00 96.00 272 LYS A CA 1
ATOM 2168 C C . LYS A 1 272 ? -8.725 7.331 -5.189 1.00 96.00 272 LYS A C 1
ATOM 2170 O O . LYS A 1 272 ? -7.986 8.314 -5.220 1.00 96.00 272 LYS A O 1
ATOM 2175 N N . LEU A 1 273 ? -8.692 6.352 -6.081 1.00 90.94 273 LEU A N 1
ATOM 2176 C CA . LEU A 1 273 ? -7.960 6.435 -7.337 1.00 90.94 273 LEU A CA 1
ATOM 2177 C C . LEU A 1 273 ? -8.951 6.765 -8.450 1.00 90.94 273 LEU A C 1
ATOM 2179 O O . LEU A 1 273 ? -10.070 6.249 -8.452 1.00 90.94 273 LEU A O 1
ATOM 2183 N N . GLU A 1 274 ? -8.542 7.622 -9.379 1.00 82.75 274 GLU A N 1
ATOM 2184 C CA . GLU A 1 274 ? -9.304 7.830 -10.605 1.00 82.75 274 GLU A CA 1
ATOM 2185 C C . GLU A 1 274 ? -9.196 6.575 -11.474 1.00 82.75 274 GLU A C 1
ATOM 2187 O O . GLU A 1 274 ? -8.119 5.998 -11.634 1.00 82.75 274 GLU A O 1
ATOM 2192 N N . ILE A 1 275 ? -10.333 6.114 -11.988 1.00 64.62 275 ILE A N 1
ATOM 2193 C CA . ILE A 1 275 ? -10.400 4.936 -12.849 1.00 64.62 275 ILE A CA 1
ATOM 2194 C C . ILE A 1 275 ? -10.225 5.436 -14.282 1.00 64.62 275 ILE A C 1
ATOM 2196 O O . ILE A 1 275 ? -11.180 5.907 -14.890 1.00 64.62 275 ILE A O 1
ATOM 2200 N N . SER A 1 276 ? -9.000 5.377 -14.808 1.00 55.03 276 SER A N 1
ATOM 2201 C CA . SER A 1 276 ? -8.729 5.662 -16.225 1.00 55.03 276 SER A CA 1
ATOM 2202 C C . SER A 1 276 ? -9.012 4.460 -17.137 1.00 55.03 276 SER A C 1
ATOM 2204 O O . SER A 1 276 ? -9.210 4.644 -18.334 1.00 55.03 276 SER A O 1
ATOM 2206 N N . SER A 1 277 ? -9.093 3.245 -16.580 1.00 46.53 277 SER A N 1
ATOM 2207 C CA . SER A 1 277 ? -9.537 2.022 -17.262 1.00 46.53 277 SER A CA 1
ATOM 2208 C C . SER A 1 277 ? -10.162 1.042 -16.250 1.00 46.53 277 SER A C 1
ATOM 2210 O O . SER A 1 277 ? -9.667 0.964 -15.121 1.00 46.53 277 SER A O 1
ATOM 2212 N N . PRO A 1 278 ? -11.255 0.331 -16.596 1.00 42.69 278 PRO A N 1
ATOM 2213 C CA . PRO A 1 278 ? -11.927 -0.628 -15.710 1.00 42.69 278 PRO A CA 1
ATOM 2214 C C . PRO A 1 278 ? -11.158 -1.944 -15.472 1.00 42.69 278 PRO A C 1
ATOM 2216 O O . PRO A 1 278 ? -11.542 -2.700 -14.575 1.00 42.69 278 PRO A O 1
ATOM 2219 N N . GLU A 1 279 ? -10.082 -2.203 -16.222 1.00 41.19 279 GLU A N 1
ATOM 2220 C CA . GLU A 1 279 ? -9.227 -3.402 -16.112 1.00 41.19 279 GLU A CA 1
ATOM 2221 C C . GLU A 1 279 ? -7.991 -3.182 -15.221 1.00 41.19 279 GLU A C 1
ATOM 2223 O O . GLU A 1 279 ? -7.332 -2.124 -15.330 1.00 41.19 279 GLU A O 1
#

Sequence (279 aa):
MMPWGWLRGPCLAACLCMMGSTANALEPVSFQSIEGWKADNLVEALQPFRESCREVLSGSWAFDRSVRYGGHQDQWREICSAAEKDLDPRTFFETWFRPYRVVDAAGGLFTGYFEPQVEASLHPDNRFSIPIYRKPADLVAFELAGKRALGMDYGRLVNGQPQPYYSRKEIENGALSGRGLELAYVATWADAFFMQIQGAGRLHLKDGSVLRLGYAAKSGRPYTSIGSLLAEAGVIPREKLSMQRIRLWMEENPEAARHLMWRNESFVFFRKLEISSPE

Secondary structure (DSSP, 8-state):
----------------------PPEEEE--GGGSTTGGGS-HHHHHHHHHHHHHHHHHT-GGG-S-BTTTB-GGGGHHHHHHHTS---HHHHHHHH---EEEE-TT----------EEEEESS--SS--EEEEBPPTT-EEPPHHHHHHHS-SEEEEETTEEEPPPPHHHIIIIITTTSS-EEEEES-HHHHHHHHHHTEEEEEETTS-EEEEEEEEE-SPPP--HHHHHHHTTSS-GGG--HHHHHHHHHH-HHHHHHHHTT----EEEEEPP-S---

Foldseek 3Di:
DDDDDDDDDDDDDDDDDDPDPQDFDWAFDALVPDPCSVVDPLVVVLVVVLVVLVCLCVVHPVQQDADDPPGGSVVCNVLSVVSPDPDDSSCSCNVPDTHIDGDGPVDDDDDDFDAAEFEWEQDDDPQFHAFAFADDPQWDADDPVLCVVPVFRIDGADVNHGDQHFFPVCVRVDVCPPVPGGRITGRAPLVQLSCFVRQWYWYQYPVRDIWTKGFDDKSRAAADDLLVVCCVVVVAPPVRGDSVVLSVVCVVPVVVNVVSSSVGRMDTHIDTDDPPDPD

pLDDT: mean 87.31, std 18.69, range [24.62, 98.69]

Radius of gyration: 25.47 Å; chains: 1; bounding box: 81×46×80 Å